Protein AF-A0A7C5TLM8-F1 (afdb_monomer_lite)

Radius of gyration: 30.06 Å; chains: 1; bounding box: 92×40×90 Å

Secondary structure (DSSP, 8-state):
----------HHHHHHHHHHHHHHHHHHHHHHHHHHHHHHHHHHTT-S-HHHHHHHHHHHHHHHHHHHHHHHHHHHHHHHHHHHHHHHHHHHHHHHHSS------BTTTTB--HHHHHHHHHHHHHHHHHHHHHHHHHHHHHHHHHSS-HHHHHHHHHHHHHHHTT-TT-HHHHHHHHHHHHHHHHHHHHHHHHHHHHHHHHHHHHHHHHHHHHHHHHHHHTTSS-HHHHHHHHHHHHHHHHHHHHHHHHHHHHHHHHHHHHHHHHHHTT--

Foldseek 3Di:
DDPPPDDPPDLLVVLVVLLVVLLVLLVQLVVLVVVLVVLVVCVVVVVDDPVRSVVVNVVSLVVNLVSVVVNLVSLVVLVVSLVVLVVLLVVLVVVLVVDDDDDDDDPVVNDDDPVVVVVVVVNVVSVVVNVSSVVSNVSSVCCSLPSDDLVSLLVSLVSNLVVCVVPPPPPVVLVSSVVSLVSSVVSLVVVLVVLVVVLVVLVVVLVVLVVVLVVLVVCVVVPVDDPVRSVVVNVVSVVVSVVSVVVSVVSVVVNVVSVVSSVVSQVSSPHD

Sequence (272 aa):
MSSTYSNPVDPIEKGKELLTRFSGICENIKAVVLRLKKLDELSSRREVSKSVFQSLRGEYMSQLLKTVEEYFEVRFKLEDIKINILTELERIRLEIESMPEIKSYDYTSGRYPPEAIQMQSKIRSLKQKQDELNDILLKINQSLSEDLDVDTKIFIVSCYIEANIENKDNVKNKDFIKHFLSSITENWFSQKDELLREMSELEREASELEDRLKELWVRFMVGEYDHNYYMKQRMDVERKLMEIQGRMNQLKTRIEETDIKIIELSNVIGGW

pLDDT: mean 86.72, std 13.65, range [31.83, 97.88]

Structure (mmCIF, N/CA/C/O backbone):
data_AF-A0A7C5TLM8-F1
#
_entry.id   AF-A0A7C5TLM8-F1
#
loop_
_atom_site.group_PDB
_atom_site.id
_atom_site.type_symbol
_atom_site.label_atom_id
_atom_site.label_alt_id
_atom_site.label_comp_id
_atom_site.label_asym_id
_atom_site.label_entity_id
_atom_site.label_seq_id
_atom_site.pdbx_PDB_ins_code
_atom_site.Cartn_x
_atom_site.Cartn_y
_atom_site.Cartn_z
_atom_site.occupancy
_atom_site.B_iso_or_equiv
_atom_site.auth_seq_id
_atom_site.auth_comp_id
_atom_site.auth_asym_id
_atom_site.auth_atom_id
_atom_site.pdbx_PDB_model_num
ATOM 1 N N . MET A 1 1 ? 45.374 -14.755 -23.001 1.00 36.28 1 MET A N 1
ATOM 2 C CA . MET A 1 1 ? 44.564 -13.797 -22.221 1.00 36.28 1 MET A CA 1
ATOM 3 C C . MET A 1 1 ? 43.350 -13.450 -23.058 1.00 36.28 1 MET A C 1
ATOM 5 O O . MET A 1 1 ? 43.427 -12.582 -23.915 1.00 36.28 1 MET A O 1
ATOM 9 N N . SER A 1 2 ? 42.284 -14.229 -22.902 1.00 31.83 2 SER A N 1
ATOM 10 C CA . SER A 1 2 ? 41.042 -14.049 -23.650 1.00 31.83 2 SER A CA 1
ATOM 11 C C . SER A 1 2 ? 40.173 -13.060 -22.885 1.00 31.83 2 SER A C 1
ATOM 13 O O . SER A 1 2 ? 39.690 -13.376 -21.802 1.00 31.83 2 SER A O 1
ATOM 15 N N . SER A 1 3 ? 40.040 -11.852 -23.430 1.00 36.31 3 SER A N 1
ATOM 16 C CA . SER A 1 3 ? 39.077 -10.852 -22.978 1.00 36.31 3 SER A CA 1
ATOM 17 C C . SER A 1 3 ? 37.673 -11.392 -23.244 1.00 36.31 3 SER A C 1
ATOM 19 O O . SER A 1 3 ? 37.220 -11.427 -24.389 1.00 36.31 3 SER A O 1
ATOM 21 N N . THR A 1 4 ? 37.000 -11.875 -22.202 1.00 33.44 4 THR A N 1
ATOM 22 C CA . THR A 1 4 ? 35.560 -12.131 -22.227 1.00 33.44 4 THR A CA 1
ATOM 23 C C . THR A 1 4 ? 34.849 -10.786 -22.279 1.00 33.44 4 THR A C 1
ATOM 25 O O . THR A 1 4 ? 34.534 -10.194 -21.249 1.00 33.44 4 THR A O 1
ATOM 28 N N . TYR A 1 5 ? 34.618 -10.295 -23.496 1.00 35.41 5 TYR A N 1
ATOM 29 C CA . TYR A 1 5 ? 33.594 -9.296 -23.763 1.00 35.41 5 TYR A CA 1
ATOM 30 C C . TYR A 1 5 ? 32.253 -9.892 -23.327 1.00 35.41 5 TYR A C 1
ATOM 32 O O . TYR A 1 5 ? 31.653 -10.696 -24.036 1.00 35.41 5 TYR A O 1
ATOM 40 N N . SER A 1 6 ? 31.821 -9.547 -22.115 1.00 35.88 6 SER A N 1
ATOM 41 C CA . SER A 1 6 ? 30.440 -9.743 -21.694 1.00 35.88 6 SER A CA 1
ATOM 42 C C . SER A 1 6 ? 29.575 -8.960 -22.675 1.00 35.88 6 SER A C 1
ATOM 44 O O . SER A 1 6 ? 29.680 -7.735 -22.729 1.00 35.88 6 SER A O 1
ATOM 46 N N . ASN A 1 7 ? 28.757 -9.653 -23.470 1.00 39.34 7 ASN A N 1
ATOM 47 C CA . ASN A 1 7 ? 27.702 -9.008 -24.250 1.00 39.34 7 ASN A CA 1
ATOM 48 C C . ASN A 1 7 ? 26.931 -8.045 -23.328 1.00 39.34 7 ASN A C 1
ATOM 50 O O . ASN A 1 7 ? 26.667 -8.415 -22.176 1.00 39.34 7 ASN A O 1
ATOM 54 N N . PRO A 1 8 ? 26.580 -6.826 -23.780 1.00 51.41 8 PRO A N 1
ATOM 55 C CA . PRO A 1 8 ? 25.659 -5.988 -23.031 1.00 51.41 8 PRO A CA 1
ATOM 56 C C . PRO A 1 8 ? 24.347 -6.765 -22.918 1.00 51.41 8 PRO A C 1
ATOM 58 O O . PRO A 1 8 ? 23.687 -7.022 -23.922 1.00 51.41 8 PRO A O 1
ATOM 61 N N . VAL A 1 9 ? 24.040 -7.230 -21.706 1.00 63.94 9 VAL A N 1
ATOM 62 C CA . VAL A 1 9 ? 22.814 -7.977 -21.417 1.00 63.94 9 VAL A CA 1
ATOM 63 C C . VAL A 1 9 ? 21.637 -7.098 -21.826 1.00 63.94 9 VAL A C 1
ATOM 65 O O . VAL A 1 9 ? 21.576 -5.938 -21.413 1.00 63.94 9 VAL A O 1
ATOM 68 N N . ASP A 1 10 ? 20.739 -7.639 -22.648 1.00 83.88 10 ASP A N 1
ATOM 69 C CA . ASP A 1 10 ? 19.558 -6.923 -23.117 1.00 83.88 10 ASP A CA 1
ATOM 70 C C . ASP A 1 10 ? 18.748 -6.427 -21.901 1.00 83.88 10 ASP A C 1
ATOM 72 O O . ASP A 1 10 ? 18.363 -7.247 -21.053 1.00 83.88 10 ASP A O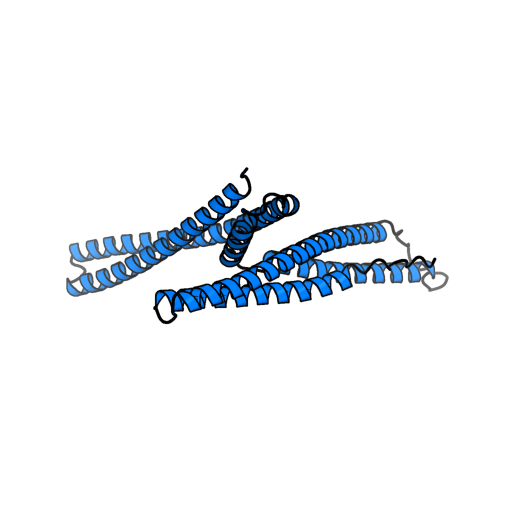 1
ATOM 76 N N . PRO A 1 11 ? 18.501 -5.106 -21.758 1.00 84.88 11 PRO A N 1
ATOM 77 C CA . PRO A 1 11 ? 17.709 -4.567 -20.653 1.00 84.88 11 PRO A CA 1
ATOM 78 C C . PRO A 1 11 ? 16.324 -5.220 -20.549 1.00 84.88 11 PRO A C 1
ATOM 80 O O . PRO A 1 11 ? 15.775 -5.298 -19.449 1.00 84.88 11 PRO A O 1
ATOM 83 N N . ILE A 1 12 ? 15.789 -5.734 -21.662 1.00 87.94 12 ILE A N 1
ATOM 84 C CA . ILE A 1 12 ? 14.516 -6.455 -21.719 1.00 87.94 12 ILE A CA 1
ATOM 85 C C . ILE A 1 12 ? 14.609 -7.786 -20.955 1.00 87.94 12 ILE A C 1
ATOM 87 O O . ILE A 1 12 ? 13.824 -8.038 -20.038 1.00 87.94 12 ILE A O 1
ATOM 91 N N . GLU A 1 13 ? 15.570 -8.645 -21.297 1.00 90.31 13 GLU A N 1
ATOM 92 C CA . GLU A 1 13 ? 15.731 -9.956 -20.650 1.00 90.31 13 GLU A CA 1
ATOM 93 C C . GLU A 1 13 ? 16.061 -9.809 -19.166 1.00 90.31 13 GLU A C 1
ATOM 95 O O . GLU A 1 13 ? 15.420 -10.431 -18.313 1.00 90.31 13 GLU A O 1
ATOM 100 N N . LYS A 1 14 ? 16.990 -8.902 -18.849 1.00 91.19 14 LYS A N 1
ATOM 101 C CA . LYS A 1 14 ? 17.378 -8.617 -17.467 1.00 91.19 14 LYS A CA 1
ATOM 102 C C . LYS A 1 14 ? 16.206 -8.065 -16.650 1.00 91.19 14 LYS A C 1
ATOM 104 O O . LYS A 1 14 ? 16.040 -8.431 -15.488 1.00 91.19 14 LYS A O 1
ATOM 109 N N . GLY A 1 15 ? 15.373 -7.212 -17.252 1.00 91.00 15 GLY A N 1
ATOM 110 C CA . GLY A 1 15 ? 14.161 -6.689 -16.623 1.00 91.00 15 GLY A CA 1
ATOM 111 C C . GLY A 1 15 ? 13.172 -7.799 -16.265 1.00 91.00 15 GLY A C 1
ATOM 112 O O . GLY A 1 15 ? 12.699 -7.852 -15.132 1.00 91.00 15 GLY A O 1
ATOM 113 N N . LYS A 1 16 ? 12.910 -8.734 -17.189 1.00 92.69 16 LYS A N 1
ATOM 114 C CA . LYS A 1 16 ? 12.006 -9.879 -16.953 1.00 92.69 16 LYS A CA 1
ATOM 115 C C . LYS A 1 16 ? 12.505 -10.809 -15.843 1.00 92.69 16 LYS A C 1
ATOM 117 O O . LYS A 1 16 ? 11.711 -11.244 -15.004 1.00 92.69 16 LYS A O 1
ATOM 122 N N . GLU A 1 17 ? 13.805 -11.101 -15.825 1.00 94.75 17 GLU A N 1
ATOM 123 C CA . GLU A 1 17 ? 14.423 -11.931 -14.785 1.00 94.75 17 GLU A CA 1
ATOM 124 C C . GLU A 1 17 ? 14.261 -11.287 -13.401 1.00 94.75 17 GLU A C 1
ATOM 126 O O . GLU A 1 17 ? 13.758 -11.921 -12.468 1.00 94.75 17 GLU A O 1
ATOM 131 N N . LEU A 1 18 ? 14.620 -10.004 -13.279 1.00 94.56 18 LEU A N 1
ATOM 132 C CA . LEU A 1 18 ? 14.509 -9.285 -12.013 1.00 94.56 18 LEU A CA 1
ATOM 133 C C . LEU A 1 18 ? 13.062 -9.136 -11.553 1.00 94.56 18 LEU A C 1
ATOM 135 O O . LEU A 1 18 ? 12.814 -9.295 -10.365 1.00 94.56 18 LEU A O 1
ATOM 139 N N . LEU A 1 19 ? 12.109 -8.891 -12.456 1.00 94.44 19 LEU A N 1
ATOM 140 C CA . LEU A 1 19 ? 10.682 -8.823 -12.121 1.00 94.44 19 LEU A CA 1
ATOM 141 C C . LEU A 1 19 ? 10.172 -10.130 -11.506 1.00 94.44 19 LEU A C 1
ATOM 143 O O . LEU A 1 19 ? 9.481 -10.114 -10.488 1.00 94.44 19 LEU A O 1
ATOM 147 N N . THR A 1 20 ? 10.554 -11.266 -12.094 1.00 94.69 20 THR A N 1
ATOM 148 C CA . THR A 1 20 ? 10.159 -12.592 -11.598 1.00 94.69 20 THR A CA 1
ATOM 149 C C . THR A 1 20 ? 10.741 -12.841 -10.209 1.00 94.69 20 THR A C 1
ATOM 151 O O . THR A 1 20 ? 10.030 -13.241 -9.286 1.00 94.69 20 THR A O 1
ATOM 154 N N . ARG A 1 21 ? 12.035 -12.545 -10.036 1.00 95.50 21 ARG A N 1
ATOM 155 C CA . ARG A 1 21 ? 12.710 -12.662 -8.740 1.00 95.50 21 ARG A CA 1
ATOM 156 C C . ARG A 1 21 ? 12.087 -11.735 -7.696 1.00 95.50 21 ARG A C 1
ATOM 158 O O . ARG A 1 21 ? 11.839 -12.160 -6.573 1.00 95.50 21 ARG A O 1
ATOM 165 N N . PHE A 1 22 ? 11.803 -10.494 -8.074 1.00 95.31 22 PHE A N 1
ATOM 166 C CA . PHE A 1 22 ? 11.220 -9.480 -7.205 1.00 95.31 22 PHE A CA 1
ATOM 167 C C . PHE A 1 22 ? 9.837 -9.883 -6.695 1.00 95.31 22 PHE A C 1
ATOM 169 O O . PHE A 1 22 ? 9.580 -9.801 -5.495 1.00 95.31 22 PHE A O 1
ATOM 176 N N . SER A 1 23 ? 8.977 -10.394 -7.580 1.00 93.81 23 SER A N 1
ATOM 177 C CA . SER A 1 23 ? 7.659 -10.913 -7.208 1.00 93.81 23 SER A CA 1
ATOM 178 C C . SER A 1 23 ? 7.766 -12.046 -6.180 1.00 93.81 23 SER A C 1
ATOM 180 O O . SER A 1 23 ? 7.138 -11.963 -5.123 1.00 93.81 23 SER A O 1
ATOM 182 N N . GLY A 1 24 ? 8.637 -13.035 -6.413 1.00 94.69 24 GLY A N 1
ATOM 183 C CA . GLY A 1 24 ? 8.847 -14.136 -5.466 1.00 94.69 24 GLY A CA 1
ATOM 184 C C . GLY A 1 24 ? 9.393 -13.677 -4.108 1.00 94.69 24 GLY A C 1
ATOM 185 O O . GLY A 1 24 ? 8.990 -14.188 -3.063 1.00 94.69 24 GLY A O 1
ATOM 186 N N . ILE A 1 25 ? 10.267 -12.667 -4.091 1.00 95.31 25 ILE A N 1
ATOM 187 C CA . ILE A 1 25 ? 10.750 -12.059 -2.843 1.00 95.31 25 ILE A CA 1
ATOM 188 C C . ILE A 1 25 ? 9.600 -11.382 -2.085 1.00 95.31 25 ILE A C 1
ATOM 190 O O . ILE A 1 25 ? 9.465 -11.583 -0.877 1.00 95.31 25 ILE A O 1
ATOM 194 N N . CYS A 1 26 ? 8.745 -10.622 -2.774 1.00 94.31 26 CYS A N 1
ATOM 195 C CA . CYS A 1 26 ? 7.595 -9.963 -2.151 1.00 94.31 26 CYS A CA 1
ATOM 196 C C . CYS A 1 26 ? 6.623 -10.980 -1.536 1.00 94.31 26 CYS A C 1
ATOM 198 O O . CYS A 1 26 ? 6.149 -10.781 -0.417 1.00 94.31 26 CYS A O 1
ATOM 200 N N . GLU A 1 27 ? 6.355 -12.092 -2.224 1.00 94.56 27 GLU A N 1
ATOM 201 C CA . GLU A 1 27 ? 5.535 -13.187 -1.691 1.00 94.56 27 GLU A CA 1
ATOM 202 C C . GLU A 1 27 ? 6.161 -13.825 -0.447 1.00 94.56 27 GLU A C 1
ATOM 204 O O . GLU A 1 27 ? 5.469 -14.057 0.549 1.00 94.56 27 GLU A O 1
ATOM 209 N N . ASN A 1 28 ? 7.478 -14.043 -0.458 1.00 95.19 28 ASN A N 1
ATOM 210 C CA . ASN A 1 28 ? 8.203 -14.568 0.696 1.00 95.19 28 ASN A CA 1
ATOM 211 C C . ASN A 1 28 ? 8.133 -13.619 1.898 1.00 95.19 28 ASN A C 1
ATOM 213 O O . ASN A 1 28 ? 7.861 -14.075 3.011 1.00 95.19 28 ASN A O 1
ATOM 217 N N . ILE A 1 29 ? 8.310 -12.309 1.689 1.00 95.31 29 ILE A N 1
ATOM 218 C CA . ILE A 1 29 ? 8.150 -11.302 2.749 1.00 95.31 29 ILE A CA 1
ATOM 219 C C . ILE A 1 29 ? 6.739 -11.381 3.332 1.00 95.31 29 ILE A C 1
ATOM 221 O O . ILE A 1 29 ? 6.593 -11.541 4.545 1.00 95.31 29 ILE A O 1
ATOM 225 N N . LYS A 1 30 ? 5.700 -11.353 2.486 1.00 94.75 30 LYS A N 1
ATOM 226 C CA . LYS A 1 30 ? 4.296 -11.456 2.924 1.00 94.75 30 LYS A CA 1
ATOM 227 C C . LYS A 1 30 ? 4.062 -12.722 3.755 1.00 94.75 30 LYS A C 1
ATOM 229 O O . LYS A 1 30 ? 3.450 -12.658 4.822 1.00 94.75 30 LYS A O 1
ATOM 234 N N . ALA A 1 31 ? 4.590 -13.863 3.312 1.00 95.00 31 ALA A N 1
ATOM 235 C CA . ALA A 1 31 ? 4.450 -15.135 4.013 1.00 95.00 31 ALA A CA 1
ATOM 236 C C . ALA A 1 31 ? 5.142 -15.140 5.386 1.00 95.00 31 ALA A C 1
ATOM 238 O O . ALA A 1 31 ? 4.560 -15.615 6.364 1.00 95.00 31 ALA A O 1
ATOM 239 N N . VAL A 1 32 ? 6.366 -14.611 5.486 1.00 94.75 32 VAL A N 1
ATOM 240 C CA . VAL A 1 32 ? 7.109 -14.556 6.756 1.00 94.75 32 VAL A CA 1
ATOM 241 C C . VAL A 1 32 ? 6.456 -13.577 7.732 1.00 94.75 32 VAL A C 1
ATOM 243 O O . VAL A 1 32 ? 6.254 -13.924 8.896 1.00 94.75 32 VAL A O 1
ATOM 246 N N . VAL A 1 33 ? 6.035 -12.400 7.262 1.00 94.06 33 VAL A N 1
ATOM 247 C CA . VAL A 1 33 ? 5.308 -11.414 8.079 1.00 94.06 33 VAL A CA 1
ATOM 248 C C . VAL A 1 33 ? 4.001 -12.002 8.616 1.00 94.06 33 VAL A C 1
ATOM 250 O O . VAL A 1 33 ? 3.689 -11.839 9.795 1.00 94.06 33 VAL A O 1
ATOM 253 N N . LEU A 1 34 ? 3.260 -12.754 7.798 1.00 94.19 34 LEU A N 1
ATOM 254 C CA . LEU A 1 34 ? 2.043 -13.435 8.243 1.00 94.19 34 LEU A CA 1
ATOM 255 C C . LEU A 1 34 ? 2.327 -14.487 9.328 1.00 94.19 34 LEU A C 1
ATOM 257 O O . LEU A 1 34 ? 1.581 -14.586 10.303 1.00 94.19 34 LEU A O 1
ATOM 261 N N . ARG A 1 35 ? 3.414 -15.260 9.191 1.00 94.69 35 ARG A N 1
ATOM 262 C CA . ARG A 1 35 ? 3.837 -16.232 10.215 1.00 94.69 35 ARG A CA 1
ATOM 263 C C . ARG A 1 35 ? 4.204 -15.545 11.528 1.00 94.69 35 ARG A C 1
ATOM 265 O O . ARG A 1 35 ? 3.815 -16.045 12.579 1.00 94.69 35 ARG A O 1
ATOM 272 N N . LEU A 1 36 ? 4.895 -14.405 11.468 1.00 93.62 36 LEU A N 1
ATOM 273 C CA . LEU A 1 36 ? 5.229 -13.595 12.642 1.00 93.62 36 LEU A CA 1
ATOM 274 C C . LEU A 1 36 ? 3.971 -13.067 13.341 1.00 93.62 36 LEU A C 1
ATOM 276 O O . LEU A 1 36 ? 3.826 -13.268 14.543 1.00 93.62 36 LEU A O 1
ATOM 280 N N . LYS A 1 37 ? 3.016 -12.497 12.593 1.00 92.69 37 LYS A N 1
ATOM 281 C CA . LYS A 1 37 ? 1.728 -12.037 13.148 1.00 92.69 37 LYS A CA 1
ATOM 282 C C . LYS A 1 37 ? 0.972 -13.173 13.845 1.00 92.69 37 LYS A C 1
ATOM 284 O O . LYS A 1 37 ? 0.536 -13.025 14.983 1.00 92.69 37 LYS A O 1
ATOM 289 N N . LYS A 1 38 ? 0.890 -14.344 13.207 1.00 93.75 38 LYS A N 1
ATOM 290 C CA . LYS A 1 38 ? 0.241 -15.526 13.794 1.00 93.75 38 LYS A CA 1
ATOM 291 C C . LYS A 1 38 ? 0.963 -16.027 15.049 1.00 93.75 38 LYS A C 1
ATOM 293 O O . LYS A 1 38 ? 0.318 -16.459 16.000 1.00 93.75 38 LYS A O 1
ATOM 298 N N . LEU A 1 39 ? 2.294 -15.988 15.060 1.00 93.50 39 LEU A N 1
ATOM 299 C CA . LEU A 1 39 ? 3.087 -16.361 16.229 1.00 93.50 39 LEU A CA 1
ATOM 300 C C . LEU A 1 39 ? 2.827 -15.408 17.408 1.00 93.50 39 LEU A C 1
ATOM 302 O O . LEU A 1 39 ? 2.701 -15.868 18.544 1.00 93.50 39 LEU A O 1
ATOM 306 N N . ASP A 1 40 ? 2.690 -14.110 17.134 1.00 91.25 40 ASP A N 1
ATOM 307 C CA . ASP A 1 40 ? 2.343 -13.101 18.137 1.00 91.25 40 ASP A CA 1
ATOM 308 C C . ASP A 1 40 ? 0.941 -13.342 18.716 1.00 91.25 40 ASP A C 1
ATOM 310 O O . ASP A 1 40 ? 0.785 -13.358 19.937 1.00 91.25 40 ASP A O 1
ATOM 314 N N . GLU A 1 41 ? -0.053 -13.666 17.883 1.00 93.88 41 GLU A N 1
ATOM 315 C CA . GLU A 1 41 ? -1.403 -14.030 18.344 1.00 93.88 41 GLU A CA 1
ATOM 316 C C . GLU A 1 41 ? -1.408 -15.252 19.278 1.00 93.88 41 GLU A C 1
ATOM 318 O O . GLU A 1 41 ? -2.041 -15.230 20.338 1.00 93.88 41 GLU A O 1
ATOM 323 N N . LEU A 1 42 ? -0.684 -16.316 18.915 1.00 92.94 42 LEU A N 1
ATOM 324 C CA . LEU A 1 42 ? -0.571 -17.528 19.736 1.00 92.94 42 LEU A CA 1
ATOM 325 C C . LEU A 1 42 ? 0.110 -17.244 21.083 1.00 92.94 42 LEU A C 1
ATOM 327 O O . LEU A 1 42 ? -0.274 -17.798 22.117 1.00 92.94 42 LEU A O 1
ATOM 331 N N . SER A 1 43 ? 1.098 -16.349 21.081 1.00 91.69 43 SER A N 1
ATOM 332 C CA . SER A 1 43 ? 1.771 -15.879 22.293 1.00 91.69 43 SER A CA 1
ATOM 333 C C . SER A 1 43 ? 0.821 -15.085 23.193 1.00 91.69 43 SER A C 1
ATOM 335 O O . SER A 1 43 ? 0.729 -15.363 24.392 1.00 91.69 43 SER A O 1
ATOM 337 N N . SER A 1 44 ? 0.033 -14.165 22.624 1.00 91.56 44 SER A N 1
ATOM 338 C CA . SER A 1 44 ? -0.977 -13.388 23.358 1.00 91.56 44 SER A CA 1
ATOM 339 C C . SER A 1 44 ? -2.050 -14.274 23.995 1.00 91.56 44 SER A C 1
ATOM 341 O O . SER A 1 44 ? -2.481 -14.009 25.118 1.00 91.56 44 SER A O 1
ATOM 343 N N . ARG A 1 45 ? -2.435 -15.366 23.324 1.00 94.12 45 ARG A N 1
ATOM 344 C CA . ARG A 1 45 ? -3.370 -16.376 23.851 1.00 94.12 45 ARG A CA 1
ATOM 345 C C . ARG A 1 45 ? -2.735 -17.349 24.847 1.00 94.12 45 ARG A C 1
ATOM 347 O O . ARG A 1 45 ? -3.443 -18.160 25.436 1.00 94.12 45 ARG A O 1
ATOM 354 N N . ARG A 1 46 ? -1.420 -17.247 25.078 1.00 89.31 46 ARG A N 1
ATOM 355 C CA . ARG A 1 46 ? -0.619 -18.151 25.923 1.00 89.31 46 ARG A CA 1
ATOM 356 C C . ARG A 1 46 ? -0.655 -19.612 25.457 1.00 89.31 46 ARG A C 1
ATOM 358 O O . ARG A 1 46 ? -0.442 -20.517 26.258 1.00 89.31 46 ARG A O 1
ATOM 365 N N . GLU A 1 47 ? -0.895 -19.836 24.167 1.00 92.25 47 GLU A N 1
ATOM 366 C CA . GLU A 1 47 ? -0.912 -21.170 23.550 1.00 92.25 47 GLU A CA 1
ATOM 367 C C . GLU A 1 47 ? 0.508 -21.707 23.301 1.00 92.25 47 GLU A C 1
ATOM 369 O O . GLU A 1 47 ? 0.705 -22.906 23.118 1.00 92.25 47 GLU A O 1
ATOM 374 N N . VAL A 1 48 ? 1.515 -20.828 23.325 1.00 91.19 48 VAL A N 1
ATOM 375 C CA . VAL A 1 48 ? 2.928 -21.161 23.109 1.00 91.19 48 VAL A CA 1
ATOM 376 C C . VAL A 1 48 ? 3.755 -20.695 24.306 1.00 91.19 48 VAL A C 1
ATOM 378 O O . VAL A 1 48 ? 3.521 -19.626 24.873 1.00 91.19 48 VAL A O 1
ATOM 381 N N . SER A 1 49 ? 4.741 -21.498 24.713 1.00 92.62 49 SER A N 1
ATOM 382 C CA . SER A 1 49 ? 5.653 -21.114 25.790 1.00 92.62 49 SER A CA 1
ATOM 383 C C . SER A 1 49 ? 6.561 -19.958 25.358 1.00 92.62 49 SER A C 1
ATOM 385 O O . SER A 1 49 ? 6.929 -19.831 24.189 1.00 92.62 49 SER A O 1
ATOM 387 N N . LYS A 1 50 ? 6.991 -19.126 26.316 1.00 91.19 50 LYS A N 1
ATOM 388 C CA . LYS A 1 50 ? 7.884 -17.989 26.031 1.00 91.19 50 LYS A CA 1
ATOM 389 C C . LYS A 1 50 ? 9.181 -18.410 25.329 1.00 91.19 50 LYS A C 1
ATOM 391 O O . LYS A 1 50 ? 9.638 -17.693 24.447 1.00 91.19 50 LYS A O 1
ATOM 396 N N . SER A 1 51 ? 9.750 -19.564 25.688 1.00 92.25 51 SER A N 1
ATOM 397 C CA . SER A 1 51 ? 10.984 -20.070 25.074 1.00 92.25 51 SER A CA 1
ATOM 398 C C . SER A 1 51 ? 10.781 -20.491 23.618 1.00 92.25 51 SER A C 1
ATOM 400 O O . SER A 1 51 ? 11.584 -20.128 22.762 1.00 92.25 51 SER A O 1
ATOM 402 N N . VAL A 1 52 ? 9.688 -21.201 23.315 1.00 92.12 52 VAL A N 1
ATOM 403 C CA . VAL A 1 52 ? 9.350 -21.611 21.942 1.00 92.12 52 VAL A CA 1
ATOM 404 C C . VAL A 1 52 ? 9.032 -20.388 21.085 1.00 92.12 52 VAL A C 1
ATOM 406 O O . VAL A 1 52 ? 9.517 -20.286 19.961 1.00 92.12 52 VAL A O 1
ATOM 409 N N . PHE A 1 53 ? 8.287 -19.427 21.636 1.00 93.62 53 PHE A N 1
ATOM 410 C CA . PHE A 1 53 ? 8.003 -18.157 20.976 1.00 93.62 53 PHE A CA 1
ATOM 411 C C . PHE A 1 53 ? 9.286 -17.406 20.606 1.00 93.62 53 PHE A C 1
ATOM 413 O O . PHE A 1 53 ? 9.459 -17.032 19.452 1.00 93.62 53 PHE A O 1
ATOM 420 N N . GLN A 1 54 ? 10.202 -17.218 21.560 1.00 92.88 54 GLN A N 1
ATOM 421 C CA . GLN A 1 54 ? 11.464 -16.513 21.319 1.00 92.88 54 GLN A CA 1
ATOM 422 C C . GLN A 1 54 ? 12.329 -17.218 20.270 1.00 92.88 54 GLN A C 1
ATOM 424 O O . GLN A 1 54 ? 12.867 -16.553 19.388 1.00 92.88 54 GLN A O 1
ATOM 429 N N . SER A 1 55 ? 12.418 -18.551 20.329 1.00 95.06 55 SER A N 1
ATOM 430 C CA . SER A 1 55 ? 13.178 -19.338 19.354 1.00 95.06 55 SER A CA 1
ATOM 431 C C . SER A 1 55 ? 12.621 -19.184 17.936 1.00 95.06 55 SER A C 1
ATOM 433 O O . SER A 1 55 ? 13.367 -18.838 17.022 1.00 95.06 55 SER A O 1
ATOM 435 N N . LEU A 1 56 ? 11.312 -19.395 17.749 1.00 94.38 56 LEU A N 1
ATOM 436 C CA . LEU A 1 56 ? 10.668 -19.297 16.432 1.00 94.38 56 LEU A CA 1
ATOM 437 C C . LEU A 1 56 ? 10.662 -17.863 15.900 1.00 94.38 56 LEU A C 1
ATOM 439 O O . LEU A 1 56 ? 10.879 -17.641 14.711 1.00 94.38 56 LEU A O 1
ATOM 443 N N . ARG A 1 57 ? 10.442 -16.875 16.775 1.00 93.50 57 ARG A N 1
ATOM 444 C CA . ARG A 1 57 ? 10.497 -15.460 16.397 1.00 93.50 57 ARG A CA 1
ATOM 445 C C . ARG A 1 57 ? 11.895 -15.089 15.916 1.00 93.50 57 ARG A C 1
ATOM 447 O O . ARG A 1 57 ? 12.001 -14.404 14.908 1.00 93.50 57 ARG A O 1
ATOM 454 N N . GLY A 1 58 ? 12.945 -15.564 16.589 1.00 91.81 58 GLY A N 1
ATOM 455 C CA . GLY A 1 58 ? 14.328 -15.372 16.150 1.00 91.81 58 GLY A CA 1
ATOM 456 C C . GLY A 1 58 ? 14.575 -15.940 14.751 1.00 91.81 58 GLY A C 1
ATOM 457 O O . GLY A 1 58 ? 15.051 -15.218 13.881 1.00 91.81 58 GLY A O 1
ATOM 458 N N . GLU A 1 59 ? 14.174 -17.190 14.506 1.00 93.50 59 GLU A N 1
ATOM 459 C CA . GLU A 1 59 ? 14.323 -17.848 13.200 1.00 93.50 59 GLU A CA 1
ATOM 460 C C . GLU A 1 59 ? 13.586 -17.096 12.080 1.00 93.50 59 GLU A C 1
ATOM 462 O O . GLU A 1 59 ? 14.178 -16.772 11.047 1.00 93.50 59 GLU A O 1
ATOM 467 N N . TYR A 1 60 ? 12.313 -16.756 12.300 1.00 94.12 60 TYR A N 1
ATOM 468 C CA . TYR A 1 60 ? 11.518 -16.014 11.322 1.00 94.12 60 TYR A CA 1
ATOM 469 C C . TYR A 1 60 ? 12.049 -14.601 11.088 1.00 94.12 60 TYR A C 1
ATOM 471 O O . TYR A 1 60 ? 12.048 -14.146 9.947 1.00 94.12 60 TYR A O 1
ATOM 479 N N . MET A 1 61 ? 12.545 -13.916 12.122 1.00 90.88 61 MET A N 1
ATOM 480 C CA . MET A 1 61 ? 13.174 -12.604 11.961 1.00 90.88 61 MET A CA 1
ATOM 481 C C . MET A 1 61 ? 14.483 -12.695 11.175 1.00 90.88 61 MET A C 1
ATOM 483 O O . MET A 1 61 ? 14.697 -11.894 10.271 1.00 90.88 61 MET A O 1
ATOM 487 N N . SER A 1 62 ? 15.336 -13.689 11.438 1.00 90.88 62 SER A N 1
ATOM 488 C CA . SER A 1 62 ? 16.552 -13.899 10.643 1.00 90.88 62 SER A CA 1
ATOM 489 C C . SER A 1 62 ? 16.231 -14.201 9.177 1.00 90.88 62 SER A C 1
ATOM 491 O O . SER A 1 62 ? 16.876 -13.658 8.278 1.00 90.88 62 SER A O 1
ATOM 493 N N . GLN A 1 63 ? 15.205 -15.020 8.919 1.00 93.25 63 GLN A N 1
ATOM 494 C CA . GLN A 1 63 ? 14.721 -15.273 7.562 1.00 93.25 63 GLN A CA 1
ATOM 495 C C . GLN A 1 63 ? 14.194 -13.989 6.903 1.00 93.25 63 GLN A C 1
ATOM 497 O O . GLN A 1 63 ? 14.507 -13.724 5.738 1.00 93.25 63 GLN A O 1
ATOM 502 N N . LEU A 1 64 ? 13.407 -13.196 7.635 1.00 92.12 64 LEU A N 1
ATOM 503 C CA . LEU A 1 64 ? 12.847 -11.942 7.144 1.00 92.12 64 LEU A CA 1
ATOM 504 C C . LEU A 1 64 ? 13.954 -10.969 6.754 1.00 92.12 64 LEU A C 1
ATOM 506 O O . LEU A 1 64 ? 13.951 -10.494 5.627 1.00 92.12 64 LEU A O 1
ATOM 510 N N . LEU A 1 65 ? 14.917 -10.719 7.643 1.00 89.12 65 LEU A N 1
ATOM 511 C CA . LEU A 1 65 ? 16.004 -9.767 7.407 1.00 89.12 65 LEU A CA 1
ATOM 512 C C . LEU A 1 65 ? 16.804 -10.117 6.152 1.00 89.12 65 LEU A C 1
ATOM 514 O O . LEU A 1 65 ? 17.001 -9.257 5.299 1.00 89.12 65 LEU A O 1
ATOM 518 N N . LYS A 1 66 ? 17.159 -11.395 5.974 1.00 90.50 66 LYS A N 1
ATOM 519 C CA . LYS A 1 66 ? 17.834 -11.862 4.755 1.00 90.50 66 LYS A CA 1
ATOM 520 C C . LYS A 1 66 ? 16.998 -11.606 3.495 1.00 90.50 66 LYS A C 1
ATOM 522 O O . LYS A 1 66 ? 17.523 -11.197 2.465 1.00 90.50 66 LYS A O 1
ATOM 527 N N . THR A 1 67 ? 15.693 -11.854 3.575 1.00 92.31 67 THR A N 1
ATOM 528 C CA . THR A 1 67 ? 14.773 -11.645 2.448 1.00 92.31 67 THR A CA 1
ATOM 529 C C . THR A 1 67 ? 14.589 -10.152 2.147 1.00 92.31 67 THR A C 1
ATOM 531 O O . THR A 1 67 ? 14.474 -9.766 0.989 1.00 92.31 67 THR A O 1
ATOM 534 N N . VAL A 1 68 ? 14.599 -9.301 3.176 1.00 89.69 68 VAL A N 1
ATOM 535 C CA . VAL A 1 68 ? 14.501 -7.838 3.061 1.00 89.69 68 VAL A CA 1
ATOM 536 C C . VAL A 1 68 ? 15.758 -7.240 2.423 1.00 89.69 68 VAL A C 1
ATOM 538 O O . VAL A 1 68 ? 15.645 -6.354 1.580 1.00 89.69 68 VAL A O 1
ATOM 541 N N . GLU A 1 69 ? 16.947 -7.748 2.749 1.00 87.62 69 GLU A N 1
ATOM 542 C CA . GLU A 1 69 ? 18.188 -7.351 2.067 1.00 87.62 69 GLU A CA 1
ATOM 543 C C . GLU A 1 69 ? 18.138 -7.673 0.573 1.00 87.62 69 GLU A C 1
ATOM 545 O O . GLU A 1 69 ? 18.437 -6.820 -0.264 1.00 87.62 69 GLU A O 1
ATOM 550 N N . GLU A 1 70 ? 17.696 -8.886 0.232 1.00 90.81 70 GLU A N 1
ATOM 551 C CA . GLU A 1 70 ? 17.536 -9.301 -1.160 1.00 90.81 70 GLU A CA 1
ATOM 552 C C . GLU A 1 70 ? 16.478 -8.457 -1.885 1.00 90.81 70 GLU A C 1
ATOM 554 O O . GLU A 1 70 ? 16.671 -8.058 -3.035 1.00 90.81 70 GLU A O 1
ATOM 559 N N . TYR A 1 71 ? 15.377 -8.141 -1.203 1.00 91.56 71 TYR A N 1
ATOM 560 C CA . TYR A 1 71 ? 14.338 -7.248 -1.705 1.00 91.56 71 TYR A CA 1
ATOM 561 C C . TYR A 1 71 ? 14.902 -5.872 -2.058 1.00 91.56 71 TYR A C 1
ATOM 563 O O . TYR A 1 71 ? 14.675 -5.395 -3.170 1.00 91.56 71 TYR A O 1
ATOM 571 N N . PHE A 1 72 ? 15.676 -5.257 -1.161 1.00 86.38 72 PHE A N 1
ATOM 572 C CA . PHE A 1 72 ? 16.302 -3.962 -1.419 1.00 86.38 72 PHE A CA 1
ATOM 573 C C . PHE A 1 72 ? 17.289 -4.024 -2.587 1.00 86.38 72 PHE A C 1
ATOM 575 O O . PHE A 1 72 ? 17.252 -3.162 -3.465 1.00 86.38 72 PHE A O 1
ATOM 582 N N . GLU A 1 73 ? 18.116 -5.068 -2.657 1.00 88.44 73 GLU A N 1
ATOM 583 C CA . GLU A 1 73 ? 19.073 -5.245 -3.750 1.00 88.44 73 GLU A CA 1
ATOM 584 C C . GLU A 1 73 ? 18.375 -5.384 -5.114 1.00 88.44 73 GLU A C 1
ATOM 586 O O . GLU A 1 73 ? 18.772 -4.752 -6.097 1.00 88.44 73 GLU A O 1
ATOM 591 N N . VAL A 1 74 ? 17.332 -6.214 -5.200 1.00 91.94 74 VAL A N 1
ATOM 592 C CA . VAL A 1 74 ? 16.593 -6.428 -6.452 1.00 91.94 74 VAL A CA 1
ATOM 593 C C . VAL A 1 74 ? 15.789 -5.187 -6.830 1.00 91.94 74 VAL A C 1
ATOM 595 O O . VAL A 1 74 ? 15.772 -4.824 -8.007 1.00 91.94 74 VAL A O 1
ATOM 598 N N . ARG A 1 75 ? 15.188 -4.499 -5.852 1.00 90.06 75 ARG A N 1
ATOM 599 C CA . ARG A 1 75 ? 14.482 -3.231 -6.072 1.00 90.06 75 ARG A CA 1
ATOM 600 C C . ARG A 1 75 ? 15.406 -2.182 -6.688 1.00 90.06 75 ARG A C 1
ATOM 602 O O . ARG A 1 75 ? 15.056 -1.596 -7.708 1.00 90.06 75 ARG A O 1
ATOM 609 N N . PHE A 1 76 ? 16.604 -2.013 -6.131 1.00 86.62 76 PHE A N 1
ATOM 610 C CA . PHE A 1 76 ? 17.607 -1.087 -6.658 1.00 86.62 76 PHE A CA 1
ATOM 611 C C . PHE A 1 76 ? 17.974 -1.413 -8.112 1.00 86.62 76 PHE A C 1
ATOM 613 O O . PHE A 1 76 ? 17.953 -0.551 -8.986 1.00 86.62 76 PHE A O 1
ATOM 620 N N . LYS A 1 77 ? 18.217 -2.693 -8.415 1.00 91.00 77 LYS A N 1
ATOM 621 C CA . LYS A 1 77 ? 18.523 -3.119 -9.788 1.00 91.00 77 LYS A CA 1
ATOM 622 C C . LYS A 1 77 ? 17.357 -2.896 -10.758 1.00 91.00 77 LYS A C 1
ATOM 624 O O . LYS A 1 77 ? 17.601 -2.657 -11.939 1.00 91.00 77 LYS A O 1
ATOM 629 N N . LEU A 1 78 ? 16.107 -2.989 -10.300 1.00 92.50 78 LEU A N 1
ATOM 630 C CA . LEU A 1 78 ? 14.932 -2.665 -11.116 1.00 92.50 78 LEU A CA 1
ATOM 631 C C . LEU A 1 78 ? 14.844 -1.164 -11.417 1.00 92.50 78 LEU A C 1
ATOM 633 O O . LEU A 1 78 ? 14.526 -0.800 -12.550 1.00 92.50 78 LEU A O 1
ATOM 637 N N . GLU A 1 79 ? 15.168 -0.303 -10.450 1.00 89.69 79 GLU A N 1
ATOM 638 C CA . GLU A 1 79 ? 15.263 1.148 -10.658 1.00 89.69 79 GLU A CA 1
ATOM 639 C C . GLU A 1 79 ? 16.380 1.503 -11.656 1.00 89.69 79 GLU A C 1
ATOM 641 O O . GLU A 1 79 ? 16.147 2.275 -12.590 1.00 89.69 79 GLU A O 1
ATOM 646 N N . ASP A 1 80 ? 17.543 0.851 -11.567 1.00 90.44 80 ASP A N 1
ATOM 647 C CA . ASP A 1 80 ? 18.623 1.002 -12.552 1.00 90.44 80 ASP A CA 1
ATOM 648 C C . ASP A 1 80 ? 18.187 0.569 -13.962 1.00 90.44 80 ASP A C 1
ATOM 650 O O . ASP A 1 80 ? 18.453 1.252 -14.955 1.00 90.44 80 ASP A O 1
ATOM 654 N N . ILE A 1 81 ? 17.500 -0.576 -14.086 1.00 92.81 81 ILE A N 1
ATOM 655 C CA . ILE A 1 81 ? 16.982 -1.038 -15.383 1.00 92.81 81 ILE A CA 1
ATOM 656 C C . ILE A 1 81 ? 15.949 -0.064 -15.934 1.00 92.81 81 ILE A C 1
ATOM 658 O O . ILE A 1 81 ? 15.985 0.225 -17.127 1.00 92.81 81 ILE A O 1
ATOM 662 N N . LYS A 1 82 ? 15.067 0.478 -15.093 1.00 93.44 82 LYS A N 1
ATOM 663 C CA . LYS A 1 82 ? 14.104 1.503 -15.501 1.00 93.44 82 LYS A CA 1
ATOM 664 C C . LYS A 1 82 ? 14.808 2.705 -16.137 1.00 93.44 82 LYS A C 1
ATOM 666 O O . LYS A 1 82 ? 14.398 3.135 -17.213 1.00 93.44 82 LYS A O 1
ATOM 671 N N . ILE A 1 83 ? 15.882 3.210 -15.529 1.00 92.44 83 ILE A N 1
ATOM 672 C CA . ILE A 1 83 ? 16.670 4.327 -16.080 1.00 92.44 83 ILE A CA 1
ATOM 673 C C . ILE A 1 83 ? 17.313 3.940 -17.422 1.00 92.44 83 ILE A C 1
ATOM 675 O O . ILE A 1 83 ? 17.258 4.710 -18.386 1.00 92.44 83 ILE A O 1
ATOM 679 N N . ASN A 1 84 ? 17.869 2.730 -17.521 1.00 92.81 84 ASN A N 1
ATOM 680 C CA . ASN A 1 84 ? 18.464 2.230 -18.764 1.00 92.81 84 ASN A CA 1
ATOM 681 C C . ASN A 1 84 ? 17.427 2.090 -19.889 1.00 92.81 84 ASN A C 1
ATOM 683 O O . ASN A 1 84 ? 17.700 2.476 -21.024 1.00 92.81 84 ASN A O 1
ATOM 687 N N . ILE A 1 85 ? 16.228 1.588 -19.577 1.00 93.12 85 ILE A N 1
ATOM 688 C CA . ILE A 1 85 ? 15.117 1.477 -20.528 1.00 93.12 85 ILE A CA 1
ATOM 689 C C . ILE A 1 85 ? 14.687 2.863 -21.012 1.00 93.12 85 ILE A C 1
ATOM 691 O O . ILE A 1 85 ? 14.549 3.058 -22.215 1.00 93.12 85 ILE A O 1
ATOM 695 N N . LEU A 1 86 ? 14.522 3.835 -20.108 1.00 93.19 86 LEU A N 1
ATOM 696 C CA . LEU A 1 86 ? 14.176 5.213 -20.479 1.00 93.19 86 LEU A CA 1
ATOM 697 C C . LEU A 1 86 ? 15.228 5.835 -21.408 1.00 93.19 86 LEU A C 1
ATOM 699 O O . LEU A 1 86 ? 14.880 6.478 -22.396 1.00 93.19 86 LEU A O 1
ATOM 703 N N . THR A 1 87 ? 16.508 5.589 -21.131 1.00 93.62 87 THR A N 1
ATOM 704 C CA . THR A 1 87 ? 17.619 6.072 -21.965 1.00 93.62 87 THR A CA 1
ATOM 705 C C . THR A 1 87 ? 17.606 5.427 -23.354 1.00 93.62 87 THR A C 1
ATOM 707 O O . THR A 1 87 ? 17.771 6.114 -24.362 1.00 93.62 87 THR A O 1
ATOM 710 N N . GLU A 1 88 ? 17.372 4.114 -23.437 1.00 92.31 88 GLU A N 1
ATOM 711 C CA . GLU A 1 88 ? 17.270 3.402 -24.717 1.00 92.31 88 GLU A CA 1
ATOM 712 C C . GLU A 1 88 ? 16.016 3.799 -25.508 1.00 92.31 88 GLU A C 1
ATOM 714 O O . GLU A 1 88 ? 16.087 3.921 -26.730 1.00 92.31 88 GLU A O 1
ATOM 719 N N . LEU A 1 89 ? 14.888 4.060 -24.841 1.00 93.25 89 LEU A N 1
ATOM 720 C CA . LEU A 1 89 ? 13.681 4.591 -25.479 1.00 93.25 89 LEU A CA 1
ATOM 721 C C . LEU A 1 89 ? 13.941 5.961 -26.114 1.00 93.25 89 LEU A C 1
ATOM 723 O O . LEU A 1 89 ? 13.565 6.173 -27.267 1.00 93.25 89 LEU A O 1
ATOM 727 N N . GLU A 1 90 ? 14.627 6.862 -25.406 1.00 92.38 90 GLU A N 1
ATOM 728 C CA . GLU A 1 90 ? 14.983 8.181 -25.941 1.00 92.38 90 GLU A CA 1
ATOM 729 C C . GLU A 1 90 ? 15.968 8.065 -27.112 1.00 92.38 90 GLU A C 1
ATOM 731 O O . GLU A 1 90 ? 15.808 8.717 -28.143 1.00 92.38 90 GLU A O 1
ATOM 736 N N . ARG A 1 91 ? 16.942 7.153 -27.020 1.00 93.62 91 ARG A N 1
ATOM 737 C CA . ARG A 1 91 ? 17.850 6.851 -28.132 1.00 93.62 91 ARG A CA 1
ATOM 738 C C . ARG A 1 91 ? 17.099 6.349 -29.368 1.00 93.62 91 ARG A C 1
ATOM 740 O O . ARG A 1 91 ? 17.367 6.830 -30.467 1.00 93.62 91 ARG A O 1
ATOM 747 N N . ILE A 1 92 ? 16.174 5.398 -29.207 1.00 92.12 92 ILE A N 1
ATOM 748 C CA . ILE A 1 92 ? 15.356 4.865 -30.309 1.00 92.12 92 ILE A CA 1
ATOM 749 C C . ILE A 1 92 ? 14.507 5.976 -30.925 1.00 92.12 92 ILE A C 1
ATOM 751 O O . ILE A 1 92 ? 14.418 6.075 -32.149 1.00 92.12 92 ILE A O 1
ATOM 755 N N . ARG A 1 93 ? 13.910 6.830 -30.091 1.00 92.56 93 ARG A N 1
ATOM 756 C CA . ARG A 1 93 ? 13.128 7.979 -30.542 1.00 92.56 93 ARG A CA 1
ATOM 757 C C . ARG A 1 93 ? 13.968 8.912 -31.417 1.00 92.56 93 ARG A C 1
ATOM 759 O O . ARG A 1 93 ? 13.566 9.189 -32.544 1.00 92.56 93 ARG A O 1
ATOM 766 N N . LEU A 1 94 ? 15.143 9.330 -30.946 1.00 91.75 94 LEU A N 1
ATOM 767 C CA . LEU A 1 94 ? 16.061 10.181 -31.712 1.00 91.75 94 LEU A CA 1
ATOM 768 C C . LEU A 1 94 ? 16.539 9.499 -33.003 1.00 91.75 94 LEU A C 1
ATOM 770 O O . LEU A 1 94 ? 16.699 10.152 -34.035 1.00 91.75 94 LEU A O 1
ATOM 774 N N . GLU A 1 95 ? 16.742 8.180 -32.986 1.00 91.19 95 GLU A N 1
ATOM 775 C CA . GLU A 1 95 ? 17.109 7.417 -34.182 1.00 91.19 95 GLU A CA 1
ATOM 776 C C . GLU A 1 95 ? 15.975 7.392 -35.220 1.00 91.19 95 GLU A C 1
ATOM 778 O O . GLU A 1 95 ? 16.241 7.525 -36.410 1.00 91.19 95 GLU A O 1
ATOM 783 N N . ILE A 1 96 ? 14.713 7.279 -34.794 1.00 87.75 96 ILE A N 1
ATOM 784 C CA . ILE A 1 96 ? 13.545 7.359 -35.686 1.00 87.75 96 ILE A CA 1
ATOM 785 C C . ILE A 1 96 ? 13.327 8.794 -36.194 1.00 87.75 96 ILE A C 1
ATOM 787 O O . ILE A 1 96 ? 12.957 8.972 -37.350 1.00 87.75 96 ILE A O 1
ATOM 791 N N . GLU A 1 97 ? 13.550 9.817 -35.367 1.00 87.94 97 GLU A N 1
ATOM 792 C CA . GLU A 1 97 ? 13.373 11.228 -35.751 1.00 87.94 97 GLU A CA 1
ATOM 793 C C . GLU A 1 97 ? 14.482 11.734 -36.691 1.00 87.94 97 GLU A C 1
ATOM 795 O O . GLU A 1 97 ? 14.224 12.537 -37.585 1.00 87.94 97 GLU A O 1
ATOM 800 N N . SER A 1 98 ? 15.719 11.255 -36.523 1.00 85.88 98 SER A N 1
ATOM 801 C CA . SER A 1 98 ? 16.867 11.616 -37.377 1.00 85.88 98 SER A CA 1
ATOM 802 C C . SER A 1 98 ? 16.872 10.913 -38.737 1.00 85.88 98 SER A C 1
ATOM 804 O O . SER A 1 98 ? 17.686 11.226 -39.611 1.00 85.88 98 SER A O 1
ATOM 806 N N . MET A 1 99 ? 15.968 9.958 -38.930 1.00 83.94 99 MET A N 1
ATOM 807 C CA . MET A 1 99 ? 15.818 9.228 -40.175 1.00 83.94 99 MET A CA 1
ATOM 808 C C . MET A 1 99 ? 15.162 10.124 -41.244 1.00 83.94 99 MET A C 1
ATOM 810 O O . MET A 1 99 ? 14.052 10.608 -41.032 1.00 83.94 99 MET A O 1
ATOM 814 N N . PRO A 1 100 ? 15.810 10.355 -42.405 1.00 77.50 100 PRO A N 1
ATOM 815 C CA . PRO A 1 100 ? 15.267 11.237 -43.435 1.00 77.50 100 PRO A CA 1
ATOM 816 C C . PRO A 1 100 ? 13.901 10.763 -43.949 1.00 77.50 100 PRO A C 1
ATOM 818 O O . PRO A 1 100 ? 13.695 9.579 -44.216 1.00 77.50 100 PRO A O 1
ATOM 821 N N . GLU A 1 101 ? 12.977 11.699 -44.168 1.00 68.69 101 GLU A N 1
ATOM 822 C CA . GLU A 1 101 ? 11.733 11.409 -44.883 1.00 68.69 101 GLU A CA 1
ATOM 823 C C . GLU A 1 101 ? 12.058 10.981 -46.320 1.00 68.69 101 GLU A C 1
ATOM 825 O O . GLU A 1 101 ? 12.387 11.802 -47.182 1.00 68.69 101 GLU A O 1
ATOM 830 N N . ILE A 1 102 ? 11.974 9.678 -46.604 1.00 64.25 102 ILE A N 1
ATOM 831 C CA . ILE A 1 102 ? 12.125 9.187 -47.973 1.00 64.25 102 ILE A CA 1
ATOM 832 C C . ILE A 1 102 ? 10.890 9.606 -48.767 1.00 64.25 102 ILE A C 1
ATOM 834 O O . ILE A 1 102 ? 9.799 9.049 -48.613 1.00 64.25 102 ILE A O 1
ATOM 838 N N . LYS A 1 103 ? 11.077 10.574 -49.664 1.00 61.84 103 LYS A N 1
ATOM 839 C CA . LYS A 1 103 ? 10.062 10.945 -50.646 1.00 61.84 103 LYS A CA 1
ATOM 840 C C . LYS A 1 103 ? 9.887 9.831 -51.679 1.00 61.84 103 LYS A C 1
ATOM 842 O O . LYS A 1 103 ? 10.809 9.506 -52.414 1.00 61.84 103 LYS A O 1
ATOM 847 N N . SER A 1 104 ? 8.663 9.300 -51.672 1.00 60.69 104 SER A N 1
ATOM 848 C CA . SER A 1 104 ? 7.859 8.713 -52.754 1.00 60.69 104 SER A CA 1
ATOM 849 C C . SER A 1 104 ? 8.503 7.746 -53.754 1.00 60.69 104 SER A C 1
ATOM 851 O O . SER A 1 104 ? 9.425 8.091 -54.481 1.00 60.69 104 SER A O 1
ATOM 853 N N . TYR A 1 105 ? 7.854 6.583 -53.854 1.00 57.34 105 TYR A N 1
ATOM 854 C CA . TYR A 1 105 ? 7.719 5.698 -55.016 1.00 57.34 105 TYR A CA 1
ATOM 855 C C . TYR A 1 105 ? 8.330 6.221 -56.327 1.00 57.34 105 TYR A C 1
ATOM 857 O O . TYR A 1 105 ? 7.899 7.245 -56.862 1.00 57.34 105 TYR A O 1
ATOM 865 N N . ASP A 1 106 ? 9.292 5.478 -56.871 1.00 63.91 106 ASP A N 1
ATOM 866 C CA . ASP A 1 106 ? 9.819 5.749 -58.199 1.00 63.91 106 ASP A CA 1
ATOM 867 C C . ASP A 1 106 ? 8.817 5.257 -59.256 1.00 63.91 106 ASP A C 1
ATOM 869 O O . ASP A 1 106 ? 8.723 4.068 -59.573 1.00 63.91 106 ASP A O 1
ATOM 873 N N . TYR A 1 107 ? 8.053 6.202 -59.807 1.00 61.28 107 TYR A N 1
ATOM 874 C CA . TYR A 1 107 ? 7.061 5.945 -60.851 1.00 61.28 107 TYR A CA 1
ATOM 875 C C . TYR A 1 107 ? 7.675 5.399 -62.150 1.00 61.28 107 TYR A C 1
ATOM 877 O O . TYR A 1 107 ? 6.939 4.847 -62.966 1.00 61.28 107 TYR A O 1
ATOM 885 N N . THR A 1 108 ? 8.994 5.521 -62.355 1.00 65.12 108 THR A N 1
ATOM 886 C CA . THR A 1 108 ? 9.663 5.014 -63.565 1.00 65.12 108 THR A CA 1
ATOM 887 C C . THR A 1 108 ? 10.032 3.535 -63.475 1.00 65.12 108 THR A C 1
ATOM 889 O O . THR A 1 108 ? 9.921 2.822 -64.470 1.00 65.12 108 THR A O 1
ATOM 892 N N . SER A 1 109 ? 10.406 3.043 -62.290 1.00 66.19 109 SER A N 1
ATOM 893 C CA . SER A 1 109 ? 10.734 1.627 -62.061 1.00 66.19 109 SER A CA 1
ATOM 894 C C . SER A 1 109 ? 9.576 0.807 -61.477 1.00 66.19 109 SER A C 1
ATOM 896 O O . SER A 1 109 ? 9.654 -0.424 -61.423 1.00 66.19 109 SER A O 1
ATOM 898 N N . GLY A 1 110 ? 8.498 1.464 -61.033 1.00 67.62 110 GLY A N 1
ATOM 899 C CA . GLY A 1 110 ? 7.334 0.823 -60.418 1.00 67.62 110 GLY A CA 1
ATOM 900 C C . GLY A 1 110 ? 7.642 0.137 -59.080 1.00 67.62 110 GLY A C 1
ATOM 901 O O . GLY A 1 110 ? 6.842 -0.668 -58.594 1.00 67.62 110 GLY A O 1
ATOM 902 N N . ARG A 1 111 ? 8.812 0.412 -58.490 1.00 66.38 111 ARG A N 1
ATOM 903 C CA . ARG A 1 111 ? 9.322 -0.227 -57.274 1.00 66.38 111 ARG A CA 1
ATOM 904 C C . ARG A 1 111 ? 9.787 0.827 -56.276 1.00 66.38 111 ARG A C 1
ATOM 906 O O . ARG A 1 111 ? 10.218 1.916 -56.638 1.00 66.38 111 ARG A O 1
ATOM 913 N N . TYR A 1 112 ? 9.713 0.483 -54.994 1.00 67.44 112 TYR A N 1
ATOM 914 C CA . TYR A 1 112 ? 10.384 1.264 -53.962 1.00 67.44 112 TYR A CA 1
ATOM 915 C C . TYR A 1 112 ? 11.904 1.069 -54.074 1.00 67.44 112 TYR A C 1
ATOM 917 O O . TYR A 1 112 ? 12.338 -0.068 -54.293 1.00 67.44 112 TYR A O 1
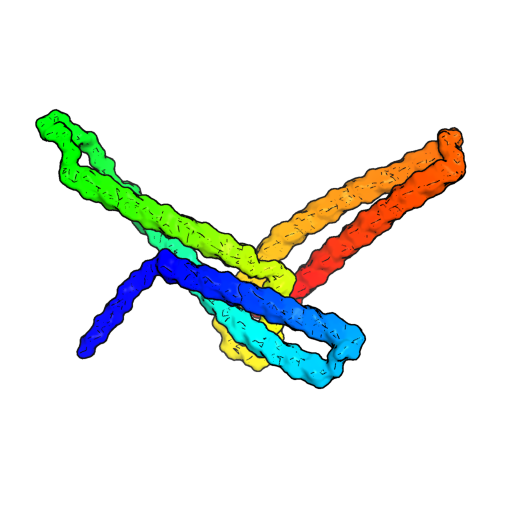ATOM 925 N N . PRO A 1 113 ? 12.711 2.130 -53.885 1.00 76.81 113 PRO A N 1
ATOM 926 C CA . PRO A 1 113 ? 14.159 2.001 -53.785 1.00 76.81 113 PRO A CA 1
ATOM 927 C C . PRO A 1 113 ? 14.545 0.972 -52.706 1.00 76.81 113 PRO A C 1
ATOM 929 O O . PRO A 1 113 ? 13.906 0.949 -51.645 1.00 76.81 113 PRO A O 1
ATOM 932 N N . PRO A 1 114 ? 15.563 0.121 -52.926 1.00 78.31 114 PRO A N 1
ATOM 933 C CA . PRO A 1 114 ? 16.049 -0.822 -51.915 1.00 78.31 114 PRO A CA 1
ATOM 934 C C . PRO A 1 114 ? 16.365 -0.155 -50.569 1.00 78.31 114 PRO A C 1
ATOM 936 O O . PRO A 1 114 ? 16.081 -0.727 -49.516 1.00 78.31 114 PRO A O 1
ATOM 939 N N . GLU A 1 115 ? 16.870 1.078 -50.597 1.00 78.81 115 GLU A N 1
ATOM 940 C CA . GLU A 1 115 ? 17.156 1.905 -49.423 1.00 78.81 115 GLU A CA 1
ATOM 941 C C . GLU A 1 115 ? 15.879 2.223 -48.633 1.00 78.81 115 GLU A C 1
ATOM 943 O O . GLU A 1 115 ? 15.883 2.186 -47.404 1.00 78.81 115 GLU A O 1
ATOM 948 N N . ALA A 1 116 ? 14.758 2.452 -49.324 1.00 76.44 116 ALA A N 1
ATOM 949 C CA . ALA A 1 116 ? 13.463 2.707 -48.699 1.00 76.44 116 ALA A CA 1
ATOM 950 C C . ALA A 1 116 ? 12.895 1.466 -48.007 1.00 76.44 116 ALA A C 1
ATOM 952 O O . ALA A 1 116 ? 12.349 1.562 -46.908 1.00 76.44 116 ALA A O 1
ATOM 953 N N . ILE A 1 117 ? 13.064 0.292 -48.617 1.00 79.50 117 ILE A N 1
ATOM 954 C CA . ILE A 1 117 ? 12.635 -0.988 -48.039 1.00 79.50 117 ILE A CA 1
ATOM 955 C C . ILE A 1 117 ? 13.478 -1.319 -46.800 1.00 79.50 117 ILE A C 1
ATOM 957 O O . ILE A 1 117 ? 12.930 -1.677 -45.754 1.00 79.50 117 ILE A O 1
ATOM 961 N N . GLN A 1 118 ? 14.802 -1.152 -46.885 1.00 82.56 118 GLN A N 1
ATOM 962 C CA . GLN A 1 118 ? 15.704 -1.360 -45.749 1.00 82.56 118 GLN A CA 1
ATOM 963 C C . GLN A 1 118 ? 15.381 -0.401 -44.602 1.00 82.56 118 GLN A C 1
ATOM 965 O O . GLN A 1 118 ? 15.240 -0.833 -43.458 1.00 82.56 118 GLN A O 1
ATOM 970 N N . MET A 1 119 ? 15.163 0.876 -44.903 1.00 82.44 119 MET A N 1
ATOM 971 C CA . MET A 1 119 ? 14.809 1.875 -43.903 1.00 82.44 119 MET A CA 1
ATOM 972 C C . MET A 1 119 ? 13.457 1.595 -43.238 1.00 82.44 119 MET A C 1
ATOM 974 O O . MET A 1 119 ? 13.360 1.648 -42.015 1.00 82.44 119 MET A O 1
ATOM 978 N N . GLN A 1 120 ? 12.430 1.205 -43.999 1.00 83.19 120 GLN A N 1
ATOM 979 C CA . GLN A 1 120 ? 11.141 0.800 -43.428 1.00 83.19 120 GLN A CA 1
ATOM 980 C C . GLN A 1 120 ? 11.265 -0.432 -42.527 1.00 83.19 120 GLN A C 1
ATOM 982 O O . GLN A 1 120 ? 10.635 -0.480 -41.468 1.00 83.19 120 GLN A O 1
ATOM 987 N N . SER A 1 121 ? 12.085 -1.416 -42.912 1.00 86.06 121 SER A N 1
ATOM 988 C CA . SER A 1 121 ? 12.343 -2.591 -42.071 1.00 86.06 121 SER A CA 1
ATOM 989 C C . SER A 1 121 ? 13.040 -2.211 -40.761 1.00 86.06 121 SER A C 1
ATOM 991 O O . SER A 1 121 ? 12.621 -2.668 -39.699 1.00 86.06 121 SER A O 1
ATOM 993 N N . LYS A 1 122 ? 14.007 -1.283 -40.816 1.00 88.44 122 LYS A N 1
ATOM 994 C CA . LYS A 1 122 ? 14.700 -0.743 -39.641 1.00 88.44 122 LYS A CA 1
ATOM 995 C C . LYS A 1 122 ? 13.760 0.043 -38.721 1.00 88.44 122 LYS A C 1
ATOM 997 O O . LYS A 1 122 ? 13.763 -0.182 -37.513 1.00 88.44 122 LYS A O 1
ATOM 1002 N N . ILE A 1 123 ? 12.913 0.915 -39.273 1.00 87.12 123 ILE A N 1
ATOM 1003 C CA . ILE A 1 123 ? 11.887 1.640 -38.501 1.00 87.12 123 ILE A CA 1
ATOM 1004 C C . ILE A 1 123 ? 10.946 0.647 -37.819 1.00 87.12 123 ILE A C 1
ATOM 1006 O O . ILE A 1 123 ? 10.634 0.806 -36.642 1.00 87.12 123 ILE A O 1
ATOM 1010 N N . ARG A 1 124 ? 10.511 -0.399 -38.532 1.00 88.88 124 ARG A N 1
ATOM 1011 C CA . ARG A 1 124 ? 9.646 -1.435 -37.959 1.00 88.88 124 ARG A CA 1
ATOM 1012 C C . ARG A 1 124 ? 10.332 -2.168 -36.803 1.00 88.88 124 ARG A C 1
ATOM 1014 O O . ARG A 1 124 ? 9.704 -2.322 -35.763 1.00 88.88 124 ARG A O 1
ATOM 1021 N N . SER A 1 125 ? 11.597 -2.570 -36.950 1.00 90.81 125 SER A N 1
ATOM 1022 C CA . SER A 1 125 ? 12.334 -3.237 -35.865 1.00 90.81 125 SER A CA 1
ATOM 1023 C C . SER A 1 125 ? 12.562 -2.325 -34.658 1.00 90.81 125 SER A C 1
ATOM 1025 O O . SER A 1 125 ? 12.461 -2.779 -33.523 1.00 90.81 125 SER A O 1
ATOM 1027 N N . LEU A 1 126 ? 12.829 -1.034 -34.886 1.00 90.94 126 LEU A N 1
ATOM 1028 C CA . LEU A 1 126 ? 12.996 -0.058 -33.808 1.00 90.94 126 LEU A CA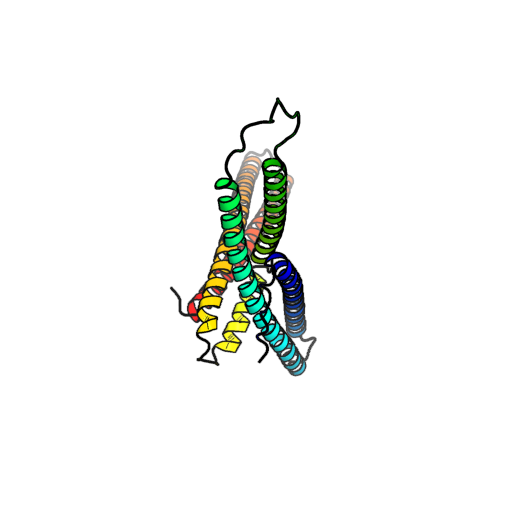 1
ATOM 1029 C C . LEU A 1 126 ? 11.684 0.182 -33.056 1.00 90.94 126 LEU A C 1
ATOM 1031 O O . LEU A 1 126 ? 11.695 0.204 -31.831 1.00 90.94 126 LEU A O 1
ATOM 1035 N N . LYS A 1 127 ? 10.556 0.289 -33.769 1.00 91.12 127 LYS A N 1
ATOM 1036 C CA . LYS A 1 127 ? 9.223 0.388 -33.154 1.00 91.12 127 LYS A CA 1
ATOM 1037 C C . LYS A 1 127 ? 8.863 -0.860 -32.355 1.00 91.12 127 LYS A C 1
ATOM 1039 O O . LYS A 1 127 ? 8.403 -0.736 -31.232 1.00 91.12 127 LYS A O 1
ATOM 1044 N N . GLN A 1 128 ? 9.149 -2.050 -32.883 1.00 93.12 128 GLN A N 1
ATOM 1045 C CA . GLN A 1 128 ? 8.940 -3.287 -32.131 1.00 93.12 128 GLN A CA 1
ATOM 1046 C C . GLN A 1 128 ? 9.758 -3.291 -30.829 1.00 93.12 128 GLN A C 1
ATOM 1048 O O . GLN A 1 128 ? 9.216 -3.558 -29.762 1.00 93.12 128 GLN A O 1
ATOM 1053 N N . LYS A 1 129 ? 11.047 -2.930 -30.896 1.00 92.12 129 LYS A N 1
ATOM 1054 C CA . LYS A 1 129 ? 11.891 -2.814 -29.699 1.00 92.12 129 LYS A CA 1
ATOM 1055 C C . LYS A 1 129 ? 11.359 -1.751 -28.726 1.00 92.12 129 LYS A C 1
ATOM 1057 O O . LYS A 1 129 ? 11.405 -1.957 -27.518 1.00 92.12 129 LYS A O 1
ATOM 1062 N N . GLN A 1 130 ? 10.849 -0.630 -29.237 1.00 92.56 130 GLN A N 1
ATOM 1063 C CA . GLN A 1 130 ? 10.215 0.419 -28.436 1.00 92.56 130 GLN A CA 1
ATOM 1064 C C . GLN A 1 130 ? 8.987 -0.112 -27.681 1.00 92.56 130 GLN A C 1
ATOM 1066 O O . GLN A 1 130 ? 8.858 0.139 -26.485 1.00 92.56 130 GLN A O 1
ATOM 1071 N N . ASP A 1 131 ? 8.120 -0.872 -28.351 1.00 93.62 131 ASP A N 1
ATOM 1072 C CA . ASP A 1 131 ? 6.932 -1.477 -27.741 1.00 93.62 131 ASP A CA 1
ATOM 1073 C C . ASP A 1 131 ? 7.315 -2.488 -26.647 1.00 93.62 131 ASP A C 1
ATOM 1075 O O . ASP A 1 131 ? 6.747 -2.465 -25.555 1.00 93.62 131 ASP A O 1
ATOM 1079 N N . GLU A 1 132 ? 8.329 -3.324 -26.893 1.00 94.12 132 GLU A N 1
ATOM 1080 C CA . GLU A 1 132 ? 8.839 -4.288 -25.907 1.00 94.12 132 GLU A CA 1
ATOM 1081 C C . GLU A 1 132 ? 9.453 -3.600 -24.674 1.00 94.12 132 GLU A C 1
ATOM 1083 O O . GLU A 1 132 ? 9.211 -4.014 -23.537 1.00 94.12 132 GLU A O 1
ATOM 1088 N N . LEU A 1 133 ? 10.215 -2.521 -24.877 1.00 93.06 133 LEU A N 1
ATOM 1089 C CA . LEU A 1 133 ? 10.769 -1.710 -23.791 1.00 93.06 133 LEU A CA 1
ATOM 1090 C C . LEU A 1 133 ? 9.666 -1.021 -22.974 1.00 93.06 133 LEU A C 1
ATOM 1092 O O . LEU A 1 133 ? 9.743 -1.001 -21.745 1.00 93.06 133 LEU A O 1
ATOM 1096 N N . ASN A 1 134 ? 8.628 -0.499 -23.634 1.00 94.25 134 ASN A N 1
ATOM 1097 C CA . ASN A 1 134 ? 7.477 0.116 -22.971 1.00 94.25 134 ASN A CA 1
ATOM 1098 C C . ASN A 1 134 ? 6.679 -0.896 -22.132 1.00 94.25 134 ASN A C 1
ATOM 1100 O O . ASN A 1 134 ? 6.309 -0.581 -21.001 1.00 94.25 134 ASN A O 1
ATOM 1104 N N . ASP A 1 135 ? 6.448 -2.111 -22.645 1.00 95.44 135 ASP A N 1
ATOM 1105 C CA . ASP A 1 135 ? 5.771 -3.187 -21.901 1.00 95.44 135 ASP A CA 1
ATOM 1106 C C . ASP A 1 135 ? 6.519 -3.532 -20.605 1.00 95.44 135 ASP A C 1
ATOM 1108 O O . ASP A 1 135 ? 5.926 -3.642 -19.529 1.00 95.44 135 ASP A O 1
ATOM 1112 N N . ILE A 1 136 ? 7.846 -3.643 -20.674 1.00 94.50 136 ILE A N 1
ATOM 1113 C CA . ILE A 1 136 ? 8.661 -3.931 -19.489 1.00 94.50 136 ILE A CA 1
ATOM 1114 C C . ILE A 1 136 ? 8.689 -2.751 -18.531 1.00 94.50 136 ILE A C 1
ATOM 1116 O O . ILE A 1 136 ? 8.548 -2.951 -17.326 1.00 94.50 136 ILE A O 1
ATOM 1120 N N . LEU A 1 137 ? 8.833 -1.527 -19.037 1.00 94.38 137 LEU A N 1
ATOM 1121 C CA . LEU A 1 137 ? 8.800 -0.323 -18.213 1.00 94.38 137 LEU A CA 1
ATOM 1122 C C . LEU A 1 137 ? 7.495 -0.226 -17.413 1.00 94.38 137 LEU A C 1
ATOM 1124 O O . LEU A 1 137 ? 7.527 0.091 -16.222 1.00 94.38 137 LEU A O 1
ATOM 1128 N N . LEU A 1 138 ? 6.360 -0.542 -18.043 1.00 94.50 138 LEU A N 1
ATOM 1129 C CA . LEU A 1 138 ? 5.059 -0.589 -17.380 1.00 94.50 138 LEU A CA 1
ATOM 1130 C C . LEU A 1 138 ? 5.056 -1.614 -16.238 1.00 94.50 138 LEU A C 1
ATOM 1132 O O . LEU A 1 138 ? 4.692 -1.268 -15.115 1.00 94.50 138 LEU A O 1
ATOM 1136 N N . LYS A 1 139 ? 5.527 -2.839 -16.498 1.00 94.56 139 LYS A N 1
ATOM 1137 C CA . LYS A 1 139 ? 5.604 -3.912 -15.490 1.00 94.56 139 LYS A CA 1
ATOM 1138 C C . LYS A 1 139 ? 6.531 -3.562 -14.328 1.00 94.56 139 LYS A C 1
ATOM 1140 O O . LYS A 1 139 ? 6.209 -3.870 -13.182 1.00 94.56 139 LYS A O 1
ATOM 1145 N N . ILE A 1 140 ? 7.660 -2.903 -14.599 1.00 93.19 140 ILE A N 1
ATOM 1146 C CA . ILE A 1 140 ? 8.574 -2.407 -13.560 1.00 93.19 140 ILE A CA 1
ATOM 1147 C C . ILE A 1 140 ? 7.881 -1.352 -12.705 1.00 93.19 140 ILE A C 1
ATOM 1149 O O . ILE A 1 140 ? 7.903 -1.463 -11.483 1.00 93.19 140 ILE A O 1
ATOM 1153 N N . ASN A 1 141 ? 7.230 -0.364 -13.323 1.00 90.81 141 ASN A N 1
ATOM 1154 C CA . ASN A 1 141 ? 6.530 0.679 -12.578 1.00 90.81 141 ASN A CA 1
ATOM 1155 C C . ASN A 1 141 ? 5.425 0.097 -11.687 1.00 90.81 141 ASN A C 1
ATOM 1157 O O . ASN A 1 141 ? 5.401 0.420 -10.505 1.00 90.81 141 ASN A O 1
ATOM 1161 N N . GLN A 1 142 ? 4.590 -0.799 -12.225 1.00 89.94 142 GLN A N 1
ATOM 1162 C CA . GLN A 1 142 ? 3.541 -1.491 -11.466 1.00 89.94 142 GLN A CA 1
ATOM 1163 C C . GLN A 1 142 ? 4.118 -2.291 -10.292 1.00 89.94 142 GLN A C 1
ATOM 1165 O O . GLN A 1 142 ? 3.641 -2.186 -9.165 1.00 89.94 142 GLN A O 1
ATOM 1170 N N . SER A 1 143 ? 5.188 -3.053 -10.533 1.00 89.88 143 SER A N 1
ATOM 1171 C CA . SER A 1 143 ? 5.815 -3.865 -9.485 1.00 89.88 143 SER A CA 1
ATOM 1172 C C . SER A 1 143 ? 6.405 -2.998 -8.373 1.00 89.88 143 SER A C 1
ATOM 1174 O O . SER A 1 143 ? 6.238 -3.312 -7.202 1.00 89.88 143 SER A O 1
ATOM 1176 N N . LEU A 1 144 ? 7.068 -1.889 -8.715 1.00 86.62 144 LEU A N 1
ATOM 1177 C CA . LEU A 1 144 ? 7.674 -0.989 -7.729 1.00 86.62 144 LEU A CA 1
ATOM 1178 C C . LEU A 1 144 ? 6.641 -0.186 -6.920 1.00 86.62 144 LEU A C 1
ATOM 1180 O O . LEU A 1 144 ? 6.965 0.237 -5.804 1.00 86.62 144 LEU A O 1
ATOM 1184 N N . SER A 1 145 ? 5.438 0.045 -7.462 1.00 80.62 145 SER A N 1
ATOM 1185 C CA . SER A 1 145 ? 4.353 0.752 -6.769 1.00 80.62 145 SER A CA 1
ATOM 1186 C C . SER A 1 145 ? 3.508 -0.160 -5.874 1.00 80.62 145 SER A C 1
ATOM 1188 O O . SER A 1 145 ? 3.137 0.256 -4.775 1.00 80.62 145 SER A O 1
ATOM 1190 N N . GLU A 1 146 ? 3.222 -1.390 -6.316 1.00 79.19 146 GLU A N 1
ATOM 1191 C CA . GLU A 1 146 ? 2.231 -2.297 -5.701 1.00 79.19 146 GLU A CA 1
ATOM 1192 C C . GLU A 1 146 ? 2.835 -3.538 -5.012 1.00 79.19 146 GLU A C 1
ATOM 1194 O O . GLU A 1 146 ? 2.122 -4.466 -4.629 1.00 79.19 146 GLU A O 1
ATOM 1199 N N . ASP A 1 147 ? 4.151 -3.582 -4.828 1.00 82.81 147 ASP A N 1
ATOM 1200 C CA . ASP A 1 147 ? 4.860 -4.708 -4.210 1.00 82.81 147 ASP A CA 1
ATOM 1201 C C . ASP A 1 147 ? 4.329 -5.123 -2.826 1.00 82.81 147 ASP A C 1
ATOM 1203 O O . ASP A 1 147 ? 3.972 -6.290 -2.598 1.00 82.81 147 ASP A O 1
ATOM 1207 N N . LEU A 1 148 ? 4.280 -4.174 -1.892 1.00 87.56 148 LEU A N 1
ATOM 1208 C CA . LEU A 1 148 ? 3.921 -4.378 -0.489 1.00 87.56 148 LEU A CA 1
ATOM 1209 C C . LEU A 1 148 ? 3.003 -3.250 0.002 1.00 87.56 148 LEU A C 1
ATOM 1211 O O . LEU A 1 148 ? 3.166 -2.087 -0.378 1.00 87.56 148 LEU A O 1
ATOM 1215 N N . ASP A 1 149 ? 2.058 -3.592 0.880 1.00 90.12 149 ASP A N 1
ATOM 1216 C CA . ASP A 1 149 ? 1.226 -2.606 1.567 1.00 90.12 149 ASP A CA 1
ATOM 1217 C C . ASP A 1 149 ? 2.061 -1.754 2.538 1.00 90.12 149 ASP A C 1
ATOM 1219 O O . ASP A 1 149 ? 3.142 -2.158 2.977 1.00 90.12 149 ASP A O 1
ATOM 1223 N N . VAL A 1 150 ? 1.559 -0.561 2.869 1.00 88.62 150 VAL A N 1
ATOM 1224 C CA . VAL A 1 150 ? 2.268 0.411 3.718 1.00 88.62 150 VAL A CA 1
ATOM 1225 C C . VAL A 1 150 ? 2.595 -0.180 5.090 1.00 88.62 150 VAL A C 1
ATOM 1227 O O . VAL A 1 150 ? 3.711 0.010 5.568 1.00 88.62 150 VAL A O 1
ATOM 1230 N N . ASP A 1 151 ? 1.694 -0.965 5.686 1.00 89.19 151 ASP A N 1
ATOM 1231 C CA . ASP A 1 151 ? 1.916 -1.558 7.009 1.00 89.19 151 ASP A CA 1
ATOM 1232 C C . ASP A 1 151 ? 3.066 -2.575 6.973 1.00 89.19 151 ASP A C 1
ATOM 1234 O O . ASP A 1 151 ? 3.941 -2.574 7.842 1.00 89.19 151 ASP A O 1
ATOM 1238 N N . THR A 1 152 ? 3.111 -3.415 5.936 1.00 91.31 152 THR A N 1
ATOM 1239 C CA . THR A 1 152 ? 4.215 -4.354 5.709 1.00 91.31 152 THR A CA 1
ATOM 1240 C C . THR A 1 152 ? 5.524 -3.620 5.425 1.00 91.31 152 THR A C 1
ATOM 1242 O O . THR A 1 152 ? 6.556 -4.003 5.974 1.00 91.31 152 THR A O 1
ATOM 1245 N N . LYS A 1 153 ? 5.503 -2.552 4.616 1.00 90.56 153 LYS A N 1
ATOM 1246 C CA . LYS A 1 153 ? 6.693 -1.738 4.319 1.00 90.56 153 LYS A CA 1
ATOM 1247 C C . LYS A 1 153 ? 7.261 -1.069 5.572 1.00 90.56 153 LYS A C 1
ATOM 1249 O O . LYS A 1 153 ? 8.464 -1.141 5.803 1.00 90.56 153 LYS A O 1
ATOM 1254 N N . ILE A 1 154 ? 6.403 -0.473 6.399 1.00 90.19 154 ILE A N 1
ATOM 1255 C CA . ILE A 1 154 ? 6.788 0.102 7.693 1.00 90.19 154 ILE A CA 1
ATOM 1256 C C . ILE A 1 154 ? 7.407 -0.984 8.569 1.00 90.19 154 ILE A C 1
ATOM 1258 O O . ILE A 1 154 ? 8.514 -0.805 9.063 1.00 90.19 154 ILE A O 1
ATOM 1262 N N . PHE A 1 155 ? 6.746 -2.139 8.688 1.00 90.38 155 PHE A N 1
ATOM 1263 C CA . PHE A 1 155 ? 7.227 -3.246 9.509 1.00 90.38 155 PHE A CA 1
ATOM 1264 C C . PHE A 1 155 ? 8.623 -3.733 9.100 1.00 90.38 155 PHE A C 1
ATOM 1266 O O . PHE A 1 155 ? 9.504 -3.846 9.953 1.00 90.38 155 PHE A O 1
ATOM 1273 N N . ILE A 1 156 ? 8.860 -3.991 7.806 1.00 90.06 156 ILE A N 1
ATOM 1274 C CA . ILE A 1 156 ? 10.177 -4.464 7.355 1.00 90.06 156 ILE A CA 1
ATOM 1275 C C . ILE A 1 156 ? 11.266 -3.414 7.575 1.00 90.06 156 ILE A C 1
ATOM 1277 O O . ILE A 1 156 ? 12.387 -3.781 7.918 1.00 90.06 156 ILE A O 1
ATOM 1281 N N . VAL A 1 157 ? 10.948 -2.123 7.424 1.00 88.25 157 VAL A N 1
ATOM 1282 C CA . VAL A 1 157 ? 11.904 -1.036 7.661 1.00 88.25 157 VAL A CA 1
ATOM 1283 C C . VAL A 1 157 ? 12.221 -0.917 9.143 1.00 88.25 157 VAL A C 1
ATOM 1285 O O . VAL A 1 157 ? 13.398 -0.835 9.482 1.00 88.25 157 VAL A O 1
ATOM 1288 N N . SER A 1 158 ? 11.220 -0.986 10.025 1.00 87.38 158 SER A N 1
ATOM 1289 C CA . SER A 1 158 ? 11.428 -1.027 11.476 1.00 87.38 158 SER A CA 1
ATOM 1290 C C . SER A 1 158 ? 12.372 -2.161 11.863 1.00 87.38 158 SER A C 1
ATOM 1292 O O . SER A 1 158 ? 13.409 -1.910 12.470 1.00 87.38 158 SER A O 1
ATOM 1294 N N . CYS A 1 159 ? 12.080 -3.393 11.430 1.00 85.00 159 CYS A N 1
ATOM 1295 C CA . CYS A 1 159 ? 12.924 -4.548 11.738 1.00 85.00 159 CYS A CA 1
ATOM 1296 C C . CYS A 1 159 ? 14.338 -4.400 11.168 1.00 85.00 159 CYS A C 1
ATOM 1298 O O . CYS A 1 159 ? 15.317 -4.742 11.831 1.00 85.00 159 CYS A O 1
ATOM 1300 N N . TYR A 1 160 ? 14.455 -3.892 9.940 1.00 85.12 160 TYR A N 1
ATOM 1301 C CA . TYR A 1 160 ? 15.746 -3.701 9.295 1.00 85.12 160 TYR A CA 1
ATOM 1302 C C . TYR A 1 160 ? 16.599 -2.658 10.020 1.00 85.12 160 TYR A C 1
ATOM 1304 O O . TYR A 1 160 ? 17.791 -2.875 10.230 1.00 85.12 160 TYR A O 1
ATOM 1312 N N . ILE A 1 161 ? 15.994 -1.541 10.423 1.00 81.56 161 ILE A N 1
ATOM 1313 C CA . ILE A 1 161 ? 16.653 -0.494 11.200 1.00 81.56 161 ILE A CA 1
ATOM 1314 C C . ILE A 1 161 ? 17.076 -1.042 12.562 1.00 81.56 161 ILE A C 1
ATOM 1316 O O . ILE A 1 161 ? 18.248 -0.936 12.901 1.00 81.56 161 ILE A O 1
ATOM 1320 N N . GLU A 1 162 ? 16.170 -1.669 13.314 1.00 82.38 162 GLU A N 1
ATOM 1321 C CA . GLU A 1 162 ? 16.464 -2.244 14.634 1.00 82.38 162 GLU A CA 1
ATOM 1322 C C . GLU A 1 162 ? 17.661 -3.202 14.588 1.00 82.38 162 GLU A C 1
ATOM 1324 O O . GLU A 1 162 ? 18.571 -3.092 15.407 1.00 82.38 162 GLU A O 1
ATOM 1329 N N . ALA A 1 163 ? 17.713 -4.077 13.581 1.00 79.25 163 ALA A N 1
ATOM 1330 C CA . ALA A 1 163 ? 18.811 -5.022 13.399 1.00 79.25 163 ALA A CA 1
ATOM 1331 C C . ALA A 1 163 ? 20.143 -4.362 12.989 1.00 79.25 163 ALA A C 1
ATOM 1333 O O . ALA A 1 163 ? 21.210 -4.929 13.218 1.00 79.25 163 ALA A O 1
ATOM 1334 N N . ASN A 1 164 ? 20.103 -3.177 12.368 1.00 75.19 164 ASN A N 1
ATOM 1335 C CA . ASN A 1 164 ? 21.285 -2.494 11.835 1.00 75.19 164 ASN A CA 1
ATOM 1336 C C . ASN A 1 164 ? 21.741 -1.275 12.656 1.00 75.19 164 ASN A C 1
ATOM 1338 O O . ASN A 1 164 ? 22.857 -0.806 12.436 1.00 75.19 164 ASN A O 1
ATOM 1342 N N . ILE A 1 165 ? 20.956 -0.775 13.622 1.00 66.19 165 ILE A N 1
ATOM 1343 C CA . ILE A 1 165 ? 21.370 0.305 14.545 1.00 66.19 165 ILE A CA 1
ATOM 1344 C C . ILE A 1 165 ? 22.642 -0.082 15.318 1.00 66.19 165 ILE A C 1
ATOM 1346 O O . ILE A 1 165 ? 23.481 0.777 15.600 1.00 66.19 165 ILE A O 1
ATOM 1350 N N . GLU A 1 166 ? 22.820 -1.367 15.633 1.00 57.00 166 GLU A N 1
ATOM 1351 C CA . GLU A 1 166 ? 23.999 -1.868 16.349 1.00 57.00 166 GLU A CA 1
ATOM 1352 C C . GLU A 1 166 ? 25.275 -1.868 15.479 1.00 57.00 166 GLU A C 1
ATOM 1354 O O . GLU A 1 166 ? 26.383 -1.741 16.004 1.00 57.00 166 GLU A O 1
ATOM 1359 N N . ASN A 1 167 ? 25.137 -1.895 14.147 1.00 57.44 167 ASN A N 1
ATOM 1360 C CA . ASN A 1 167 ? 26.239 -1.934 13.182 1.00 57.44 167 ASN A CA 1
ATOM 1361 C C . ASN A 1 167 ? 26.466 -0.549 12.546 1.00 57.44 167 ASN A C 1
ATOM 1363 O O . ASN A 1 167 ? 25.987 -0.242 11.454 1.00 57.44 167 ASN A O 1
ATOM 1367 N N . LYS A 1 168 ? 27.233 0.304 13.237 1.00 52.78 168 LYS A N 1
ATOM 1368 C CA . LYS A 1 168 ? 27.449 1.737 12.929 1.00 52.78 168 LYS A CA 1
ATOM 1369 C C . LYS A 1 168 ? 28.042 2.093 11.545 1.00 52.78 168 LYS A C 1
ATOM 1371 O O . LYS A 1 168 ? 28.061 3.278 11.222 1.00 52.78 168 LYS A O 1
ATOM 1376 N N . ASP A 1 169 ? 28.460 1.132 10.718 1.00 49.75 169 ASP A N 1
ATOM 1377 C CA . ASP A 1 169 ? 29.216 1.383 9.472 1.00 49.75 169 ASP A CA 1
ATOM 1378 C C . ASP A 1 169 ? 28.418 1.283 8.151 1.00 49.75 169 ASP A C 1
ATOM 1380 O O . ASP A 1 169 ? 28.985 1.437 7.068 1.00 49.75 169 ASP A O 1
ATOM 1384 N N . ASN A 1 170 ? 27.093 1.105 8.177 1.00 55.94 170 ASN A N 1
ATOM 1385 C CA . ASN A 1 170 ? 26.307 0.874 6.950 1.00 55.94 170 ASN A CA 1
ATOM 1386 C C . ASN A 1 170 ? 25.785 2.158 6.257 1.00 55.94 170 ASN A C 1
ATOM 1388 O O . ASN A 1 170 ? 24.594 2.313 5.982 1.00 55.94 170 ASN A O 1
ATOM 1392 N N . VAL A 1 171 ? 26.684 3.101 5.944 1.00 49.81 171 VAL A N 1
ATOM 1393 C CA . VAL A 1 171 ? 26.357 4.400 5.303 1.00 49.81 171 VAL A CA 1
ATOM 1394 C C . VAL A 1 171 ? 25.631 4.234 3.958 1.00 49.81 171 VAL A C 1
ATOM 1396 O O . VAL A 1 171 ? 24.705 4.989 3.679 1.00 49.81 171 VAL A O 1
ATOM 1399 N N . LYS A 1 172 ? 25.968 3.208 3.160 1.00 56.12 172 LYS A N 1
ATOM 1400 C CA . LYS A 1 172 ? 25.319 2.947 1.857 1.00 56.12 172 LYS A CA 1
ATOM 1401 C C . LYS A 1 172 ? 23.833 2.603 1.965 1.00 56.12 172 LYS A C 1
ATOM 1403 O O . LYS A 1 172 ? 23.074 2.903 1.051 1.00 56.12 172 LYS A O 1
ATOM 1408 N N . ASN A 1 173 ? 23.409 2.017 3.082 1.00 65.56 173 ASN A N 1
ATOM 1409 C CA . ASN A 1 173 ? 22.014 1.631 3.266 1.00 65.56 173 ASN A CA 1
ATOM 1410 C C . ASN A 1 173 ? 21.166 2.807 3.756 1.00 65.56 173 ASN A C 1
ATOM 1412 O O . ASN A 1 173 ? 19.962 2.801 3.545 1.00 65.56 173 ASN A O 1
ATOM 1416 N N . LYS A 1 174 ? 21.762 3.849 4.353 1.00 73.19 174 LYS A N 1
ATOM 1417 C CA . LYS A 1 174 ? 20.998 4.992 4.874 1.00 73.19 174 LYS A CA 1
ATOM 1418 C C . LYS A 1 174 ? 20.295 5.777 3.776 1.00 73.19 174 LYS A C 1
ATOM 1420 O O . LYS A 1 174 ? 19.101 6.014 3.905 1.00 73.19 174 LYS A O 1
ATOM 1425 N N . ASP A 1 175 ? 20.996 6.144 2.707 1.00 74.25 175 ASP A N 1
ATOM 1426 C CA . ASP A 1 175 ? 20.395 6.918 1.611 1.00 74.25 175 ASP A CA 1
ATOM 1427 C C . ASP A 1 175 ? 19.295 6.119 0.906 1.00 74.25 175 ASP A C 1
ATOM 1429 O O . ASP A 1 175 ? 18.222 6.644 0.618 1.00 74.25 175 ASP A O 1
ATOM 1433 N N . PHE A 1 176 ? 19.511 4.816 0.722 1.00 73.44 176 PHE A N 1
ATOM 1434 C CA . PHE A 1 176 ? 18.487 3.934 0.179 1.00 73.44 176 PHE A CA 1
ATOM 1435 C C . PHE A 1 176 ? 17.264 3.831 1.101 1.00 73.44 176 PHE A C 1
ATOM 1437 O O . PHE A 1 176 ? 16.142 3.994 0.632 1.00 73.44 176 PHE A O 1
ATOM 1444 N N . ILE A 1 177 ? 17.445 3.603 2.409 1.00 80.50 177 ILE A N 1
ATOM 1445 C CA . ILE A 1 177 ? 16.304 3.532 3.333 1.00 80.50 177 ILE A CA 1
ATOM 1446 C C . ILE A 1 177 ? 15.595 4.889 3.407 1.00 80.50 177 ILE A C 1
ATOM 1448 O O . ILE A 1 177 ? 14.374 4.911 3.50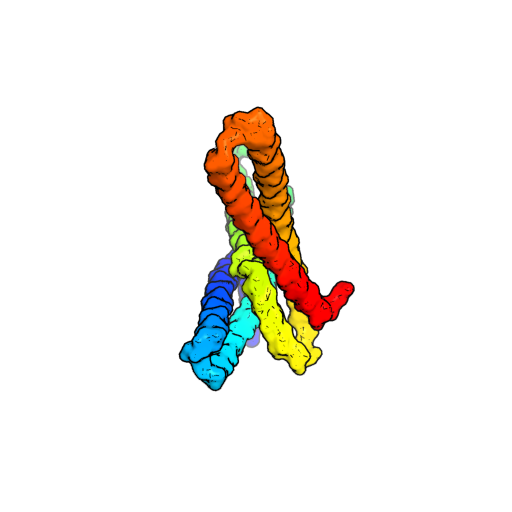4 1.00 80.50 177 ILE A O 1
ATOM 1452 N N . LYS A 1 178 ? 16.313 6.017 3.289 1.00 82.75 178 LYS A N 1
ATOM 1453 C CA . LYS A 1 178 ? 15.695 7.345 3.144 1.00 82.75 178 LYS A CA 1
ATOM 1454 C C . LYS A 1 178 ? 14.805 7.404 1.908 1.00 82.75 178 LYS A C 1
ATOM 1456 O O . LYS A 1 178 ? 13.637 7.748 2.039 1.00 82.75 178 LYS A O 1
ATOM 1461 N N . HIS A 1 179 ? 15.315 7.015 0.740 1.00 81.81 179 HIS A N 1
ATOM 1462 C CA . HIS A 1 179 ? 14.518 6.966 -0.489 1.00 81.81 179 HIS A CA 1
ATOM 1463 C C . HIS A 1 179 ? 13.320 6.014 -0.372 1.00 81.81 179 HIS A C 1
ATOM 1465 O O . HIS A 1 179 ? 12.216 6.345 -0.804 1.00 81.81 179 HIS A O 1
ATOM 1471 N N . PHE A 1 180 ? 13.503 4.859 0.266 1.00 83.00 180 PHE A N 1
ATOM 1472 C CA . PHE A 1 180 ? 12.428 3.902 0.490 1.00 83.00 180 PHE A CA 1
ATOM 1473 C C . PHE A 1 180 ? 11.368 4.442 1.461 1.00 83.00 180 PHE A C 1
ATOM 1475 O O . PHE A 1 180 ? 10.177 4.317 1.190 1.00 83.00 180 PHE A O 1
ATOM 1482 N N . LEU A 1 181 ? 11.773 5.116 2.542 1.00 86.06 181 LEU A N 1
ATOM 1483 C CA . LEU A 1 181 ? 10.864 5.816 3.451 1.00 86.06 181 LEU A CA 1
ATOM 1484 C C . LEU A 1 181 ? 10.127 6.963 2.766 1.00 86.06 181 LEU A C 1
ATOM 1486 O O . LEU A 1 181 ? 8.937 7.133 3.019 1.00 86.06 181 LEU A O 1
ATOM 1490 N N . SER A 1 182 ? 10.781 7.720 1.883 1.00 86.31 182 SER A N 1
ATOM 1491 C CA . SER A 1 182 ? 10.105 8.729 1.062 1.00 86.31 182 SER A CA 1
ATOM 1492 C C . SER A 1 182 ? 9.019 8.086 0.202 1.00 86.31 182 SER A C 1
ATOM 1494 O O . SER A 1 182 ? 7.886 8.555 0.213 1.00 86.31 182 SER A O 1
ATOM 1496 N N . SER A 1 183 ? 9.309 6.947 -0.436 1.00 84.69 183 SER A N 1
ATOM 1497 C CA . SER A 1 183 ? 8.310 6.198 -1.208 1.00 84.69 183 SER A CA 1
ATOM 1498 C C . SER A 1 183 ? 7.159 5.663 -0.341 1.00 84.69 183 SER A C 1
ATOM 1500 O O . SER A 1 183 ? 5.999 5.727 -0.750 1.00 84.69 183 SER A O 1
ATOM 1502 N N . ILE A 1 184 ? 7.445 5.173 0.872 1.00 88.25 184 ILE A N 1
ATOM 1503 C CA . ILE A 1 184 ? 6.411 4.777 1.845 1.00 88.25 184 ILE A CA 1
ATOM 1504 C C . ILE A 1 184 ? 5.540 5.976 2.209 1.00 88.25 184 ILE A C 1
ATOM 1506 O O . ILE A 1 184 ? 4.321 5.855 2.236 1.00 88.25 184 ILE A O 1
ATOM 1510 N N . THR A 1 185 ? 6.166 7.121 2.465 1.00 88.62 185 THR A N 1
ATOM 1511 C CA . THR A 1 185 ? 5.500 8.357 2.875 1.00 88.62 185 THR A CA 1
ATOM 1512 C C . THR A 1 185 ? 4.588 8.885 1.765 1.00 88.62 185 THR A C 1
ATOM 1514 O O . THR A 1 185 ? 3.444 9.230 2.032 1.00 88.62 185 THR A O 1
ATOM 1517 N N . GLU A 1 186 ? 5.035 8.869 0.508 1.00 87.12 186 GLU A N 1
ATOM 1518 C CA . GLU A 1 186 ? 4.216 9.234 -0.657 1.00 87.12 186 GLU A CA 1
ATOM 1519 C C . GLU A 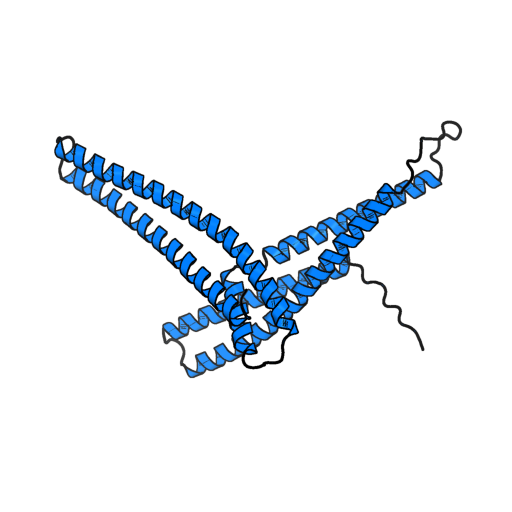1 186 ? 3.005 8.302 -0.839 1.00 87.12 186 GLU A C 1
ATOM 1521 O O . GLU A 1 186 ? 1.881 8.762 -1.066 1.00 87.12 186 GLU A O 1
ATOM 1526 N N . ASN A 1 187 ? 3.211 6.988 -0.696 1.00 87.12 187 ASN A N 1
ATOM 1527 C CA . ASN A 1 187 ? 2.126 6.008 -0.781 1.00 87.12 187 ASN A CA 1
ATOM 1528 C C . ASN A 1 187 ? 1.139 6.181 0.386 1.00 87.12 187 ASN A C 1
ATOM 1530 O O . ASN A 1 187 ? -0.075 6.186 0.189 1.00 87.12 187 ASN A O 1
ATOM 1534 N N . TRP A 1 188 ? 1.658 6.420 1.591 1.00 93.06 188 TRP A N 1
ATOM 1535 C CA . TRP A 1 188 ? 0.847 6.710 2.764 1.00 93.06 188 TRP A CA 1
ATOM 1536 C C . TRP A 1 188 ? 0.032 7.989 2.602 1.00 93.06 188 TRP A C 1
ATOM 1538 O O . TRP A 1 188 ? -1.149 7.964 2.913 1.00 93.06 188 TRP A O 1
ATOM 1548 N N . PHE A 1 189 ? 0.596 9.075 2.067 1.00 89.38 189 PHE A N 1
ATOM 1549 C CA . PHE A 1 189 ? -0.175 10.296 1.812 1.00 89.38 189 PHE A CA 1
ATOM 1550 C C . PHE A 1 189 ? -1.351 10.043 0.870 1.00 89.38 189 PHE A C 1
ATOM 1552 O O . PHE A 1 189 ? -2.457 10.502 1.140 1.00 89.38 189 PHE A O 1
ATOM 1559 N N . SER A 1 190 ? -1.140 9.244 -0.177 1.00 88.25 190 SER A N 1
ATOM 1560 C CA . SER A 1 190 ? -2.210 8.878 -1.112 1.00 88.25 190 SER A CA 1
ATOM 1561 C C . SER A 1 190 ? -3.324 8.078 -0.421 1.00 88.25 190 SER A C 1
ATOM 1563 O O . SER A 1 190 ? -4.503 8.370 -0.609 1.00 88.25 190 SER A O 1
ATOM 1565 N N . GLN A 1 191 ? -2.964 7.105 0.423 1.00 89.38 191 GLN A N 1
ATOM 1566 C CA . GLN A 1 191 ? -3.932 6.315 1.196 1.00 89.38 191 GLN A CA 1
ATOM 1567 C C . GLN A 1 191 ? -4.624 7.145 2.283 1.00 89.38 191 GLN A C 1
ATOM 1569 O O . GLN A 1 191 ? -5.824 7.016 2.502 1.00 89.38 191 GLN A O 1
ATOM 1574 N N . LYS A 1 192 ? -3.882 8.022 2.959 1.00 92.25 192 LYS A N 1
ATOM 1575 C CA . LYS A 1 192 ? -4.391 8.920 3.995 1.00 92.25 192 LYS A CA 1
ATOM 1576 C C . LYS A 1 192 ? -5.439 9.866 3.429 1.00 92.25 192 LYS A C 1
ATOM 1578 O O . LYS A 1 192 ? -6.471 10.045 4.064 1.00 92.25 192 LYS A O 1
ATOM 1583 N N . ASP A 1 193 ? -5.217 10.414 2.238 1.00 92.56 193 ASP A N 1
ATOM 1584 C CA . ASP A 1 193 ? -6.206 11.249 1.555 1.00 92.56 193 ASP A CA 1
ATOM 1585 C C . ASP A 1 193 ? -7.513 10.490 1.284 1.00 92.56 193 ASP A C 1
ATOM 1587 O O . ASP A 1 193 ? -8.593 11.056 1.441 1.00 92.56 193 ASP A O 1
ATOM 1591 N N . GLU A 1 194 ? -7.443 9.211 0.909 1.00 92.56 194 GLU A N 1
ATOM 1592 C CA . GLU A 1 194 ? -8.629 8.366 0.724 1.00 92.56 194 GLU A CA 1
ATOM 1593 C C . GLU A 1 194 ? -9.360 8.109 2.051 1.00 92.56 194 GLU A C 1
ATOM 1595 O O . GLU A 1 194 ? -10.574 8.299 2.129 1.00 92.56 194 GLU A O 1
ATOM 1600 N N . LEU A 1 195 ? -8.625 7.784 3.120 1.00 93.56 195 LEU A N 1
ATOM 1601 C CA . LEU A 1 195 ? -9.197 7.593 4.459 1.00 93.56 195 LEU A CA 1
ATOM 1602 C C . LEU A 1 195 ? -9.832 8.881 5.007 1.00 93.56 195 LEU A C 1
ATOM 1604 O O . LEU A 1 195 ? -10.873 8.828 5.661 1.00 93.56 195 LEU A O 1
ATOM 1608 N N . LEU A 1 196 ? -9.231 10.043 4.737 1.00 93.81 196 LEU A N 1
ATOM 1609 C CA . LEU A 1 196 ? -9.787 11.342 5.119 1.00 93.81 196 LEU A CA 1
ATOM 1610 C C . LEU A 1 196 ? -11.073 11.654 4.348 1.00 93.81 196 LEU A C 1
ATOM 1612 O O . LEU A 1 196 ? -12.006 12.192 4.940 1.00 93.81 196 LEU A O 1
ATOM 1616 N N . ARG A 1 197 ? -11.163 11.280 3.065 1.00 95.00 197 ARG A N 1
ATOM 1617 C CA . ARG A 1 197 ? -12.416 11.397 2.300 1.00 95.00 197 ARG A CA 1
ATOM 1618 C C . ARG A 1 197 ? -13.508 10.489 2.862 1.00 95.00 197 ARG A C 1
ATOM 1620 O O . ARG A 1 197 ? -14.609 10.984 3.085 1.00 95.00 197 ARG A O 1
ATOM 1627 N N . GLU A 1 198 ? -13.201 9.220 3.152 1.00 96.00 198 GLU A N 1
ATOM 1628 C CA . GLU A 1 198 ? -14.143 8.295 3.818 1.00 96.00 198 GLU A CA 1
ATOM 1629 C C . GLU A 1 198 ? -14.632 8.899 5.144 1.00 96.00 198 GLU A C 1
ATOM 1631 O O . GLU A 1 198 ? -15.827 8.906 5.434 1.00 96.00 198 GLU A O 1
ATOM 1636 N N . MET A 1 199 ? -13.726 9.482 5.932 1.00 95.50 199 MET A N 1
ATOM 1637 C CA . MET A 1 199 ? -14.074 10.132 7.195 1.00 95.50 199 MET A CA 1
ATOM 1638 C C . MET A 1 199 ? -14.991 11.349 6.997 1.00 95.50 199 MET A C 1
ATOM 1640 O O . MET A 1 199 ? -15.975 11.472 7.720 1.00 95.50 199 MET A O 1
ATOM 1644 N N . SER A 1 200 ? -14.738 12.204 6.001 1.00 95.75 200 SER A N 1
ATOM 1645 C CA . SER A 1 200 ? -15.622 13.336 5.678 1.00 95.75 200 SER A CA 1
ATOM 1646 C C . SER A 1 200 ? -17.011 12.895 5.200 1.00 95.75 200 SER A C 1
ATOM 1648 O O . SER A 1 200 ? -18.009 13.558 5.486 1.00 95.75 200 SER A O 1
ATOM 1650 N N . GLU A 1 201 ? -17.110 11.774 4.483 1.00 97.06 201 GLU A N 1
ATOM 1651 C CA . GLU A 1 201 ? -18.401 11.197 4.092 1.00 97.06 201 GLU A CA 1
ATOM 1652 C C . GLU A 1 201 ? -19.183 10.681 5.305 1.00 97.06 201 GLU A C 1
ATOM 1654 O O . GLU A 1 201 ? -20.377 10.968 5.429 1.00 97.06 201 GLU A O 1
ATOM 1659 N N . LEU A 1 202 ? -18.502 9.993 6.227 1.00 96.88 202 LEU A N 1
ATOM 1660 C CA . LEU A 1 202 ? -19.075 9.533 7.494 1.00 96.88 202 LEU A CA 1
ATOM 1661 C C . LEU A 1 202 ? -19.507 10.701 8.392 1.00 96.88 202 LEU A C 1
ATOM 1663 O O . LEU A 1 202 ? -20.566 10.634 9.009 1.00 96.88 202 LEU A O 1
ATOM 1667 N N . GLU A 1 203 ? -18.737 11.792 8.435 1.00 96.19 203 GLU A N 1
ATOM 1668 C CA . GLU A 1 203 ? -19.099 13.023 9.153 1.00 9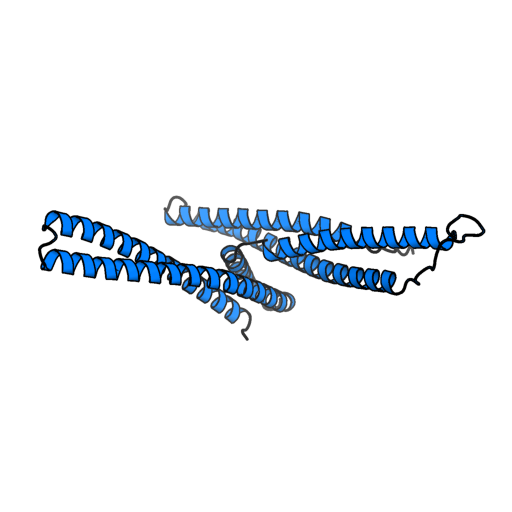6.19 203 GLU A CA 1
ATOM 1669 C C . GLU A 1 203 ? -20.393 13.637 8.611 1.00 96.19 203 GLU A C 1
ATOM 1671 O O . GLU A 1 203 ? -21.272 14.032 9.383 1.00 96.19 203 GLU A O 1
ATOM 1676 N N . ARG A 1 204 ? -20.544 13.680 7.281 1.00 97.19 204 ARG A N 1
ATOM 1677 C CA . ARG A 1 204 ? -21.778 14.150 6.643 1.00 97.19 204 ARG A CA 1
ATOM 1678 C C . ARG A 1 204 ? -22.963 13.258 7.013 1.00 97.19 204 ARG A C 1
ATOM 1680 O O . ARG A 1 204 ? -24.011 13.776 7.390 1.00 97.19 204 ARG A O 1
ATOM 1687 N N . GLU A 1 205 ? -22.805 11.937 6.935 1.00 97.38 205 GLU A N 1
ATOM 1688 C CA . GLU A 1 205 ? -23.867 10.991 7.300 1.00 97.38 205 GLU A CA 1
ATOM 1689 C C . GLU A 1 205 ? -24.243 11.103 8.788 1.00 97.38 205 GLU A C 1
ATOM 1691 O O . GLU A 1 205 ? -25.427 11.120 9.129 1.00 97.38 205 GLU A O 1
ATOM 1696 N N . ALA A 1 206 ? -23.260 11.259 9.679 1.00 96.69 206 ALA A N 1
ATOM 1697 C CA . ALA A 1 206 ? -23.502 11.497 11.098 1.00 96.69 206 ALA A CA 1
ATOM 1698 C C . ALA A 1 206 ? -24.336 12.769 11.321 1.00 96.69 206 ALA A C 1
ATOM 1700 O O . ALA A 1 206 ? -25.339 12.715 12.032 1.00 96.69 206 ALA A O 1
ATOM 1701 N N . SER A 1 207 ? -23.988 13.878 10.657 1.00 96.94 207 SER A N 1
ATOM 1702 C CA . SER A 1 207 ? -24.753 15.132 10.728 1.00 96.94 207 SER A CA 1
ATOM 1703 C C . SER A 1 207 ? -26.202 14.957 10.254 1.00 96.94 207 SER A C 1
ATOM 1705 O O . SER A 1 207 ? -27.125 15.478 10.878 1.00 96.94 207 SER A O 1
ATOM 1707 N N . GLU A 1 208 ? -26.431 14.194 9.181 1.00 97.44 208 GLU A N 1
ATOM 1708 C CA . GLU A 1 208 ? -27.781 13.901 8.679 1.00 97.44 208 GLU A CA 1
ATOM 1709 C C . GLU A 1 208 ? -28.606 13.078 9.683 1.00 97.44 208 GLU A C 1
ATOM 1711 O O . GLU A 1 208 ? -29.801 13.325 9.875 1.00 97.44 208 GLU A O 1
ATOM 1716 N N . LEU A 1 209 ? -27.980 12.116 10.367 1.00 97.31 209 LEU A N 1
ATOM 1717 C CA . LEU A 1 209 ? -28.635 11.345 11.426 1.00 97.31 209 LEU A CA 1
ATOM 1718 C C . LEU A 1 209 ? -28.924 12.197 12.668 1.00 97.31 209 LEU A C 1
ATOM 1720 O O . LEU A 1 209 ? -29.983 12.030 13.277 1.00 97.31 209 LEU A O 1
ATOM 1724 N N . GLU A 1 210 ? -28.040 13.125 13.033 1.00 96.69 210 GLU A N 1
ATOM 1725 C CA . GLU A 1 210 ? -28.284 14.077 14.123 1.00 96.69 210 GLU A CA 1
ATOM 1726 C C . GLU A 1 210 ? -29.477 14.989 13.825 1.00 96.69 210 GLU A C 1
ATOM 1728 O O . GLU A 1 210 ? -30.336 15.196 14.689 1.00 96.69 210 GLU A O 1
ATOM 1733 N N . ASP A 1 211 ? -29.584 15.496 12.598 1.00 97.69 211 ASP A N 1
ATOM 1734 C CA . ASP A 1 211 ? -30.733 16.298 12.180 1.00 97.69 211 ASP A CA 1
ATOM 1735 C C . ASP A 1 211 ? -32.022 15.472 12.160 1.00 97.69 211 ASP A C 1
ATOM 1737 O O . ASP A 1 211 ? -33.068 15.940 12.620 1.00 97.69 211 ASP A O 1
ATOM 1741 N N . ARG A 1 212 ? -31.943 14.198 11.764 1.00 96.50 212 ARG A N 1
ATOM 1742 C CA . ARG A 1 212 ? -33.068 13.265 11.877 1.00 96.50 212 ARG A CA 1
ATOM 1743 C C . ARG A 1 212 ? -33.482 13.018 13.330 1.00 96.50 212 ARG A C 1
ATOM 1745 O O . ARG A 1 212 ? -34.678 12.916 13.600 1.00 96.50 212 ARG A O 1
ATOM 1752 N N . LEU A 1 213 ? -32.546 12.937 14.279 1.00 96.44 213 LEU A N 1
ATOM 1753 C CA . LEU A 1 213 ? -32.878 12.839 15.708 1.00 96.44 213 LEU A CA 1
ATOM 1754 C C . LEU A 1 213 ? -33.620 14.087 16.198 1.00 96.44 213 LEU A C 1
ATOM 1756 O O . LEU A 1 213 ? -34.624 13.957 16.904 1.00 96.44 213 LEU A O 1
ATOM 1760 N N . LYS A 1 214 ? -33.170 15.283 15.792 1.00 97.25 214 LYS A N 1
ATOM 1761 C CA . LYS A 1 214 ? -33.862 16.545 16.103 1.00 97.25 214 LYS A CA 1
ATOM 1762 C C . LYS A 1 214 ? -35.274 16.550 15.518 1.00 97.25 214 LYS A C 1
ATOM 1764 O O . LYS A 1 214 ? -36.219 16.888 16.225 1.00 97.25 214 LYS A O 1
ATOM 1769 N N . GLU A 1 215 ? -35.436 16.125 14.265 1.00 97.31 215 GLU A N 1
ATOM 1770 C CA . GLU A 1 215 ? -36.746 16.032 13.614 1.00 97.31 215 GLU A CA 1
ATOM 1771 C C . GLU A 1 215 ? -37.680 15.056 14.347 1.00 97.31 215 GLU A C 1
ATOM 1773 O O . GLU A 1 215 ? -38.825 15.403 14.642 1.00 97.31 215 GLU A O 1
ATOM 1778 N N . LEU A 1 216 ? -37.196 13.854 14.687 1.00 96.56 216 LEU A N 1
ATOM 1779 C CA . LEU A 1 216 ? -37.967 12.865 15.448 1.00 96.56 216 LEU A CA 1
ATOM 1780 C C . LEU A 1 216 ? -38.446 13.436 16.786 1.00 96.56 216 LEU A C 1
ATOM 1782 O O . LEU A 1 216 ? -39.599 13.220 17.163 1.00 96.56 216 LEU A O 1
ATOM 1786 N N . TRP A 1 217 ? -37.578 14.173 17.483 1.00 96.75 217 TRP A N 1
ATOM 1787 C CA . TRP A 1 217 ? -37.920 14.831 18.739 1.00 96.75 217 TRP A CA 1
ATOM 1788 C C . TRP A 1 217 ? -38.992 15.907 18.544 1.00 96.75 217 TRP A C 1
ATOM 1790 O O . TRP A 1 217 ? -39.988 15.899 19.264 1.00 96.75 217 TRP A O 1
ATOM 1800 N N . VAL A 1 218 ? -38.850 16.782 17.541 1.00 97.88 218 VAL A N 1
ATOM 1801 C CA . VAL A 1 218 ? -39.850 17.821 17.237 1.00 97.88 218 VAL A CA 1
ATOM 1802 C C . VAL A 1 218 ? -41.210 17.196 16.929 1.00 97.88 218 VAL A C 1
ATOM 1804 O O . VAL A 1 218 ? -42.201 17.590 17.539 1.00 97.88 218 VAL A O 1
ATOM 1807 N N . ARG A 1 219 ? -41.263 16.192 16.044 1.00 96.75 219 ARG A N 1
ATOM 1808 C CA . ARG A 1 219 ? -42.506 15.498 15.658 1.00 96.75 219 ARG A CA 1
ATOM 1809 C C . ARG A 1 219 ? -43.188 14.805 16.836 1.00 96.75 219 ARG A C 1
ATOM 1811 O O . ARG A 1 219 ? -44.408 14.863 16.972 1.00 96.75 219 ARG A O 1
ATOM 1818 N N . PHE A 1 220 ? -42.406 14.189 17.721 1.00 96.75 220 PHE A N 1
ATOM 1819 C CA . PHE A 1 220 ? -42.924 13.642 18.973 1.00 96.75 220 PHE A CA 1
ATOM 1820 C C . PHE A 1 220 ? -43.517 14.740 19.868 1.00 96.75 220 PHE A C 1
ATOM 1822 O O . PHE A 1 220 ? -44.635 14.595 20.356 1.00 96.75 220 PHE A O 1
ATOM 1829 N N . MET A 1 221 ? -42.818 15.866 20.031 1.00 97.00 221 MET A N 1
ATOM 1830 C CA . MET A 1 221 ? -43.269 16.978 20.875 1.00 97.00 221 MET A CA 1
ATOM 1831 C C . MET A 1 221 ? -44.543 17.662 20.363 1.00 97.00 221 MET A C 1
ATOM 1833 O O . MET A 1 221 ? -45.364 18.083 21.175 1.00 97.00 221 MET A O 1
ATOM 1837 N N . VAL A 1 222 ? -44.740 17.758 19.043 1.00 97.12 222 VAL A N 1
ATOM 1838 C CA . VAL A 1 222 ? -45.990 18.282 18.453 1.00 97.12 222 VAL A CA 1
ATOM 1839 C C . VAL A 1 222 ? -47.124 17.247 18.420 1.00 97.12 222 VAL A C 1
ATOM 1841 O O . VAL A 1 222 ? -48.231 17.566 17.994 1.00 97.12 222 VAL A O 1
ATOM 1844 N N . GLY A 1 223 ? -46.872 16.022 18.893 1.00 95.56 223 GLY A N 1
ATOM 1845 C CA . GLY A 1 223 ? -47.875 14.966 19.018 1.00 95.56 223 GLY A CA 1
ATOM 1846 C C . GLY A 1 223 ? -48.152 14.179 17.735 1.00 95.56 223 GLY A C 1
ATOM 1847 O O . GLY A 1 223 ? -49.130 13.437 17.696 1.00 95.56 223 GLY A O 1
ATOM 1848 N N . GLU A 1 224 ? -47.314 14.301 16.697 1.00 96.56 224 GLU A N 1
ATOM 1849 C CA . GLU A 1 224 ? -47.428 13.473 15.481 1.00 96.56 224 GLU A CA 1
ATOM 1850 C C . GLU A 1 224 ? -47.083 12.004 15.753 1.00 96.56 224 GLU A C 1
ATOM 1852 O O . GLU A 1 224 ? -47.602 11.107 15.087 1.00 96.56 224 GLU A O 1
ATOM 1857 N N . TYR A 1 225 ? -46.202 11.751 16.725 1.00 96.44 225 TYR A N 1
ATOM 1858 C CA . TYR A 1 225 ? -45.749 10.412 17.088 1.00 96.44 225 TYR A CA 1
ATOM 1859 C C . TYR A 1 225 ? -46.179 10.029 18.496 1.00 96.44 225 TYR A C 1
ATOM 1861 O O . TYR A 1 225 ? -46.044 10.806 19.439 1.00 96.44 225 TYR A O 1
ATOM 1869 N N . ASP A 1 226 ? -46.615 8.779 18.649 1.00 96.19 226 ASP A N 1
ATOM 1870 C CA . ASP A 1 226 ? -46.736 8.174 19.968 1.00 96.19 226 ASP A CA 1
ATOM 1871 C C . ASP A 1 226 ? -45.353 7.831 20.553 1.00 96.19 226 ASP A C 1
ATOM 1873 O O . ASP A 1 226 ? -44.324 7.796 19.866 1.00 96.19 226 ASP A O 1
ATOM 1877 N N . HIS A 1 227 ? -45.333 7.572 21.860 1.00 95.56 227 HIS A N 1
ATOM 1878 C CA . HIS A 1 227 ? -44.104 7.289 22.592 1.00 95.56 227 HIS A CA 1
ATOM 1879 C C . HIS A 1 227 ? -43.357 6.055 22.066 1.00 95.56 227 HIS A C 1
ATOM 1881 O O . HIS A 1 227 ? -42.129 6.068 21.979 1.00 95.56 227 HIS A O 1
ATOM 1887 N N . ASN A 1 228 ? -44.081 4.998 21.695 1.00 95.94 228 ASN A N 1
ATOM 1888 C CA . ASN A 1 228 ? -43.479 3.736 21.271 1.00 95.94 228 ASN A CA 1
ATOM 1889 C C . ASN A 1 228 ? -42.825 3.878 19.894 1.00 95.94 228 ASN A C 1
ATOM 1891 O O . ASN A 1 228 ? -41.709 3.400 19.679 1.00 95.94 228 ASN A O 1
ATOM 1895 N N . TYR A 1 229 ? -43.500 4.565 18.974 1.00 95.75 229 TYR A N 1
ATOM 1896 C CA . TYR A 1 229 ? -42.992 4.863 17.646 1.00 95.75 229 TYR A CA 1
ATOM 1897 C C . TYR A 1 229 ? -41.749 5.754 17.720 1.00 95.75 229 TYR A C 1
ATOM 1899 O O . TYR A 1 229 ? -40.721 5.413 17.128 1.00 95.75 229 TYR A O 1
ATOM 1907 N N . TYR A 1 230 ? -41.809 6.843 18.497 1.00 97.06 230 TYR A N 1
ATOM 1908 C CA . TYR A 1 230 ? -40.665 7.731 18.710 1.00 97.06 230 TYR A CA 1
ATOM 1909 C C . TYR A 1 230 ? -39.461 6.975 19.278 1.00 97.06 230 TYR A C 1
ATOM 1911 O O . TYR A 1 230 ? -38.374 7.044 18.704 1.00 97.06 230 TYR A O 1
ATOM 1919 N N . MET A 1 231 ? -39.649 6.206 20.358 1.00 96.12 231 MET A N 1
ATOM 1920 C CA . MET A 1 231 ? -38.547 5.483 20.999 1.00 96.12 231 MET A CA 1
ATOM 1921 C C . MET A 1 231 ? -37.909 4.456 20.066 1.00 96.12 231 MET A C 1
ATOM 1923 O O . MET A 1 231 ? -36.685 4.365 20.010 1.00 96.12 231 MET A O 1
ATOM 1927 N N . LYS A 1 232 ? -38.708 3.724 19.282 1.00 96.75 232 LYS A N 1
ATOM 1928 C CA . LYS A 1 232 ? -38.177 2.768 18.304 1.00 96.75 232 LYS A CA 1
ATOM 1929 C C . LYS A 1 232 ? -37.318 3.459 17.241 1.00 96.75 232 LYS A C 1
ATOM 1931 O O . LYS A 1 232 ? -36.181 3.051 17.024 1.00 96.75 232 LYS A O 1
ATOM 1936 N N . GLN A 1 233 ? -37.844 4.510 16.607 1.00 96.75 233 GLN A N 1
ATOM 1937 C CA . GLN A 1 233 ? -37.124 5.235 15.553 1.00 96.75 233 GLN A CA 1
ATOM 1938 C C . GLN A 1 233 ? -35.859 5.906 16.088 1.00 96.75 233 GLN A C 1
ATOM 1940 O O . GLN A 1 233 ? -34.810 5.840 15.451 1.00 96.75 233 GLN A O 1
ATOM 1945 N N . ARG A 1 234 ? -35.943 6.507 17.279 1.00 96.81 234 ARG A N 1
ATOM 1946 C CA . ARG A 1 234 ? -34.803 7.115 17.960 1.00 96.81 234 ARG A CA 1
ATOM 1947 C C . ARG A 1 234 ? -33.686 6.098 18.187 1.00 96.81 234 ARG A C 1
ATOM 1949 O O . ARG A 1 234 ? -32.560 6.365 17.789 1.00 96.81 234 ARG A O 1
ATOM 1956 N N . MET A 1 235 ? -33.999 4.936 18.765 1.00 96.31 235 MET A N 1
ATOM 1957 C CA . MET A 1 235 ? -32.996 3.899 19.038 1.00 96.31 235 MET A CA 1
ATOM 1958 C C . MET A 1 235 ? -32.307 3.396 17.766 1.00 96.31 235 MET A C 1
ATOM 1960 O O . MET A 1 235 ? -31.111 3.113 17.789 1.00 96.31 235 MET A O 1
ATOM 1964 N N . ASP A 1 236 ? -33.038 3.266 16.657 1.00 96.44 236 ASP A N 1
ATOM 1965 C CA . ASP A 1 236 ? -32.449 2.822 15.391 1.00 96.44 236 ASP A CA 1
ATOM 1966 C C . ASP A 1 236 ? -31.508 3.878 14.792 1.00 96.44 236 ASP A C 1
ATOM 1968 O O . ASP A 1 236 ? -30.455 3.524 14.261 1.00 96.44 236 ASP A O 1
ATOM 1972 N N . VAL A 1 237 ? -31.847 5.166 14.906 1.00 96.88 237 VAL A N 1
ATOM 1973 C CA . VAL A 1 237 ? -30.970 6.262 14.466 1.00 96.88 237 VAL A CA 1
ATOM 1974 C C . VAL A 1 237 ? -29.748 6.394 15.382 1.00 96.88 237 VAL A C 1
ATOM 1976 O O . VAL A 1 237 ? -28.632 6.492 14.881 1.00 96.88 237 VAL A O 1
ATOM 1979 N N . GLU A 1 238 ? -29.927 6.316 16.705 1.00 96.81 238 GLU A N 1
ATOM 1980 C CA . GLU A 1 238 ? -28.824 6.342 17.679 1.00 96.81 238 GLU A CA 1
ATOM 1981 C C . GLU A 1 238 ? -27.846 5.178 17.465 1.00 96.81 238 GLU A C 1
ATOM 1983 O O . GLU A 1 238 ? -26.636 5.381 17.523 1.00 96.81 238 GLU A O 1
ATOM 1988 N N . ARG A 1 239 ? -28.342 3.971 17.153 1.00 97.31 239 ARG A N 1
ATOM 1989 C CA . ARG A 1 239 ? -27.484 2.813 16.852 1.00 97.31 239 ARG A CA 1
ATOM 1990 C C . ARG A 1 239 ? -26.593 3.071 15.640 1.00 97.31 239 ARG A C 1
ATOM 1992 O O . ARG A 1 239 ? -25.388 2.860 15.722 1.00 97.31 239 ARG A O 1
ATOM 1999 N N . LYS A 1 240 ? -27.171 3.565 14.542 1.00 96.75 240 LYS A N 1
ATOM 2000 C CA . LYS A 1 240 ? -26.410 3.906 13.329 1.00 96.75 240 LYS A CA 1
ATOM 2001 C C . LYS A 1 240 ? -25.377 4.994 13.594 1.00 96.75 240 LYS A C 1
ATOM 2003 O O . LYS A 1 240 ? -24.247 4.895 13.133 1.00 96.75 240 LYS A O 1
ATOM 2008 N N . LEU A 1 241 ? -25.745 6.004 14.377 1.00 96.25 241 LEU A N 1
ATOM 2009 C CA . LEU A 1 241 ? -24.833 7.073 14.761 1.00 96.25 241 LEU A CA 1
ATOM 2010 C C . LEU A 1 241 ? -23.646 6.534 15.578 1.00 96.25 241 LEU A C 1
ATOM 2012 O O . LEU A 1 241 ? -22.506 6.893 15.299 1.00 96.25 241 LEU A O 1
ATOM 2016 N N . MET A 1 242 ? -23.886 5.610 16.515 1.00 96.62 242 MET A N 1
ATOM 2017 C CA . MET A 1 242 ? -22.811 4.927 17.249 1.00 96.62 242 MET A CA 1
ATOM 2018 C C . MET A 1 242 ? -21.910 4.086 16.333 1.00 96.62 242 MET A C 1
ATOM 2020 O O . MET A 1 242 ? -20.695 4.073 16.522 1.00 96.62 242 MET A O 1
ATOM 2024 N N . GLU A 1 243 ? -22.477 3.393 15.341 1.00 97.00 243 GLU A N 1
ATOM 2025 C CA . GLU A 1 243 ? -21.712 2.614 14.355 1.00 97.00 243 GLU A CA 1
ATOM 2026 C C . GLU A 1 243 ? -20.795 3.517 13.515 1.00 97.00 243 GLU A C 1
ATOM 2028 O O . GLU A 1 243 ? -19.598 3.239 13.401 1.00 97.00 243 GLU A O 1
ATOM 2033 N N . ILE A 1 244 ? -21.324 4.632 13.002 1.00 96.94 244 ILE A N 1
ATOM 2034 C CA . ILE A 1 244 ? -20.564 5.622 12.224 1.00 96.94 244 ILE A CA 1
ATOM 2035 C C . ILE A 1 244 ? -19.453 6.246 13.071 1.00 96.94 244 ILE A C 1
ATOM 2037 O O . ILE A 1 244 ? -18.299 6.278 12.645 1.00 96.94 244 ILE A O 1
ATOM 2041 N N . GLN A 1 245 ? -19.756 6.675 14.298 1.00 95.06 245 GLN A N 1
ATOM 2042 C CA . GLN A 1 245 ? -18.755 7.224 15.218 1.00 95.06 245 GLN A CA 1
ATOM 2043 C C . GLN A 1 245 ? -17.665 6.200 15.558 1.00 95.06 245 GLN A C 1
ATOM 2045 O O . GLN A 1 245 ? -16.480 6.535 15.611 1.00 95.06 245 GLN A O 1
ATOM 2050 N N . GLY A 1 246 ? -18.046 4.935 15.757 1.00 96.38 246 GLY A N 1
ATOM 2051 C CA . GLY A 1 246 ? -17.103 3.838 15.951 1.00 96.38 246 GLY A CA 1
ATOM 2052 C C . GLY A 1 246 ? -16.169 3.671 14.754 1.00 96.38 246 GLY A C 1
ATOM 2053 O O . GLY A 1 246 ? -14.956 3.556 14.933 1.00 96.38 246 GLY A O 1
ATOM 2054 N N . ARG A 1 247 ? -16.713 3.724 13.533 1.00 95.94 247 ARG A N 1
ATOM 2055 C CA . ARG A 1 247 ? -15.935 3.634 12.294 1.00 95.94 247 ARG A CA 1
ATOM 2056 C C . ARG A 1 247 ? -14.990 4.823 12.113 1.00 95.94 247 ARG A C 1
ATOM 2058 O O . ARG A 1 247 ? -13.811 4.605 11.848 1.00 95.94 247 ARG A O 1
ATOM 2065 N N . MET A 1 248 ? -15.464 6.051 12.321 1.00 95.19 248 MET A N 1
ATOM 2066 C CA . MET A 1 248 ? -14.624 7.253 12.267 1.00 95.19 248 MET A CA 1
ATOM 2067 C C . MET A 1 248 ? -13.447 7.169 13.245 1.00 95.19 248 MET A C 1
ATOM 2069 O O . MET A 1 248 ? -12.309 7.444 12.870 1.00 95.19 248 MET A O 1
ATOM 2073 N N . ASN A 1 249 ? -13.695 6.724 14.481 1.00 95.44 249 ASN A N 1
ATOM 2074 C CA . ASN A 1 249 ? -12.634 6.550 15.472 1.00 95.44 249 ASN A CA 1
ATOM 2075 C C . ASN A 1 249 ? -11.598 5.506 15.029 1.00 95.44 249 ASN A C 1
ATOM 2077 O O . ASN A 1 249 ? -10.405 5.741 15.186 1.00 95.44 249 ASN A O 1
ATOM 2081 N N . GLN A 1 250 ? -12.023 4.392 14.425 1.00 95.31 250 GLN A N 1
ATOM 2082 C CA . GLN A 1 250 ? -11.097 3.392 13.875 1.00 95.31 250 GLN A CA 1
ATOM 2083 C C . GLN A 1 250 ? -10.214 3.967 12.761 1.00 95.31 250 GLN A C 1
ATOM 2085 O O . GLN A 1 250 ? -9.010 3.712 12.748 1.00 95.31 250 GLN A O 1
ATOM 2090 N N . LEU A 1 251 ? -10.796 4.742 11.838 1.00 94.06 251 LEU A N 1
ATOM 2091 C CA . LEU A 1 251 ? -10.044 5.398 10.764 1.00 94.06 251 LEU A CA 1
ATOM 2092 C C . LEU A 1 251 ? -9.025 6.386 11.336 1.00 94.06 251 LEU A C 1
ATOM 2094 O O . LEU A 1 251 ? -7.854 6.347 10.961 1.00 94.06 251 LEU A O 1
ATOM 2098 N N . LYS A 1 252 ? -9.446 7.212 12.298 1.00 94.12 252 LYS A N 1
ATOM 2099 C CA . LYS A 1 252 ? -8.575 8.174 12.975 1.00 94.12 252 LYS A CA 1
ATOM 2100 C C . LYS A 1 252 ? -7.408 7.491 13.686 1.00 94.12 252 LYS A C 1
ATOM 2102 O O . LYS A 1 252 ? -6.264 7.869 13.456 1.00 94.12 252 LYS A O 1
ATOM 2107 N N . THR A 1 253 ? -7.677 6.460 14.489 1.00 94.50 253 THR A N 1
ATOM 2108 C CA . THR A 1 253 ? -6.628 5.698 15.180 1.00 94.50 253 THR A CA 1
ATOM 2109 C C . THR A 1 253 ? -5.647 5.083 14.189 1.00 94.50 253 THR A C 1
ATOM 2111 O O . THR A 1 253 ? -4.442 5.191 14.387 1.00 94.50 253 THR A O 1
ATOM 2114 N N . ARG A 1 254 ? -6.134 4.512 13.079 1.00 92.31 254 ARG A N 1
ATOM 2115 C CA . ARG A 1 254 ? -5.257 3.981 12.029 1.00 92.31 254 ARG A CA 1
ATOM 2116 C C . ARG A 1 254 ? -4.344 5.060 11.444 1.00 92.31 254 ARG A C 1
ATOM 2118 O O . ARG A 1 254 ? -3.158 4.806 11.258 1.00 92.31 254 ARG A O 1
ATOM 2125 N N . ILE A 1 255 ? -4.887 6.241 11.144 1.00 93.38 255 ILE A N 1
ATOM 2126 C CA . ILE A 1 255 ? -4.101 7.353 10.598 1.00 93.38 255 ILE A CA 1
ATOM 2127 C C . ILE A 1 255 ? -3.015 7.781 11.589 1.00 93.38 255 ILE A C 1
ATOM 2129 O O . ILE A 1 255 ? -1.850 7.880 11.209 1.00 93.38 255 ILE A O 1
ATOM 2133 N N . GLU A 1 256 ? -3.385 7.988 12.852 1.00 93.44 256 GLU A N 1
ATOM 2134 C CA . GLU A 1 256 ? -2.465 8.421 13.908 1.00 93.44 256 GLU A CA 1
ATOM 2135 C C . GLU A 1 256 ? -1.356 7.390 14.161 1.00 93.44 256 GLU A C 1
ATOM 2137 O O . GLU A 1 256 ? -0.180 7.748 14.216 1.00 93.44 256 GLU A O 1
ATOM 2142 N N . GLU A 1 257 ? -1.698 6.103 14.263 1.00 92.94 257 GLU A N 1
ATOM 2143 C CA . GLU A 1 257 ? -0.723 5.029 14.479 1.00 92.94 257 GLU A CA 1
ATOM 2144 C C . GLU A 1 257 ? 0.293 4.924 13.337 1.00 92.94 257 GLU A C 1
ATOM 2146 O O . GLU A 1 257 ? 1.484 4.716 13.582 1.00 92.94 257 GLU A O 1
ATOM 2151 N N . THR A 1 258 ? -0.160 5.053 12.089 1.00 91.44 258 THR A N 1
ATOM 2152 C CA . THR A 1 258 ? 0.724 4.980 10.923 1.00 91.44 258 THR A CA 1
ATOM 2153 C C . THR A 1 258 ? 1.588 6.234 10.791 1.00 91.44 258 THR A C 1
ATOM 2155 O O . THR A 1 258 ? 2.790 6.109 10.549 1.00 91.44 258 THR A O 1
ATOM 2158 N N . ASP A 1 259 ? 1.025 7.426 11.026 1.00 91.88 259 ASP A N 1
ATOM 2159 C CA . ASP A 1 259 ? 1.782 8.684 11.061 1.00 91.88 259 ASP A CA 1
ATOM 2160 C C . ASP A 1 259 ? 2.913 8.619 12.103 1.00 91.88 259 ASP A C 1
ATOM 2162 O O . ASP A 1 259 ? 4.061 8.939 11.788 1.00 91.88 259 ASP A O 1
ATOM 2166 N N . ILE A 1 260 ? 2.615 8.157 13.325 1.00 92.06 260 ILE A N 1
ATOM 2167 C CA . ILE A 1 260 ? 3.607 8.023 14.404 1.00 92.06 260 ILE A CA 1
ATOM 2168 C C . ILE A 1 260 ? 4.746 7.097 13.975 1.00 92.06 260 ILE A C 1
ATOM 2170 O O . ILE A 1 260 ? 5.910 7.482 14.080 1.00 92.06 260 ILE A O 1
ATOM 2174 N N . LYS A 1 261 ? 4.435 5.917 13.423 1.00 90.19 261 LYS A N 1
ATOM 2175 C CA . LYS A 1 261 ? 5.459 4.963 12.965 1.00 90.19 261 LYS A CA 1
ATOM 2176 C C . LYS A 1 261 ? 6.354 5.557 11.878 1.00 90.19 261 LYS A C 1
ATOM 2178 O O . LYS A 1 261 ? 7.568 5.379 11.921 1.00 90.19 261 LYS A O 1
ATOM 2183 N N . ILE A 1 262 ? 5.787 6.279 10.909 1.00 88.56 262 ILE A N 1
ATOM 2184 C CA . ILE A 1 262 ? 6.572 6.922 9.843 1.00 88.56 262 ILE A CA 1
ATOM 2185 C C . ILE A 1 262 ? 7.491 8.006 10.420 1.00 88.56 262 ILE A C 1
ATOM 2187 O O . ILE A 1 262 ? 8.663 8.083 10.038 1.00 88.56 262 ILE A O 1
ATOM 2191 N N . ILE A 1 263 ? 6.994 8.817 11.360 1.00 87.81 263 ILE A N 1
ATOM 2192 C CA . ILE A 1 263 ? 7.781 9.858 12.036 1.00 87.81 263 ILE A CA 1
ATOM 2193 C C . ILE A 1 263 ? 8.926 9.233 12.842 1.00 87.81 263 ILE A C 1
ATOM 2195 O O . ILE A 1 263 ? 10.067 9.683 12.737 1.00 87.81 263 ILE A O 1
ATOM 2199 N N . GLU A 1 264 ? 8.653 8.178 13.611 1.00 86.44 264 GLU A N 1
ATOM 2200 C CA . GLU A 1 264 ? 9.665 7.454 14.386 1.00 86.44 264 GLU A CA 1
ATOM 2201 C C . GLU A 1 264 ? 10.779 6.910 13.485 1.00 86.44 264 GLU A C 1
ATOM 2203 O O . GLU A 1 264 ? 11.958 7.169 13.739 1.00 86.44 264 GLU A O 1
ATOM 2208 N N . LEU A 1 265 ? 10.424 6.238 12.386 1.00 84.19 265 LEU A N 1
ATOM 2209 C CA . LEU A 1 265 ? 11.407 5.711 11.434 1.00 84.19 265 LEU A CA 1
ATOM 2210 C C . LEU A 1 265 ? 12.225 6.822 10.769 1.00 84.19 265 LEU A C 1
ATOM 2212 O O . LEU A 1 265 ? 13.442 6.690 10.613 1.00 84.19 265 LEU A O 1
ATOM 2216 N N . SER A 1 266 ? 11.578 7.937 10.429 1.00 84.44 266 SER A N 1
ATOM 2217 C CA . SER A 1 266 ? 12.242 9.100 9.833 1.00 84.44 266 SER A CA 1
ATOM 2218 C C . SER A 1 266 ? 13.254 9.735 10.791 1.00 84.44 266 SER A C 1
ATOM 2220 O O . SER A 1 266 ? 14.363 10.080 10.381 1.00 84.44 266 SER A O 1
ATOM 2222 N N . ASN A 1 267 ? 12.914 9.832 12.080 1.00 82.38 267 ASN A N 1
ATOM 2223 C CA . ASN A 1 267 ? 13.801 10.376 13.109 1.00 82.38 267 ASN A CA 1
ATOM 2224 C C . ASN A 1 267 ? 15.044 9.502 13.316 1.00 82.38 267 ASN A C 1
ATOM 2226 O O . ASN A 1 267 ? 16.158 10.020 13.420 1.00 82.38 267 ASN A O 1
ATOM 2230 N N . VAL A 1 268 ? 14.873 8.177 13.335 1.00 78.75 268 VAL A N 1
ATOM 2231 C CA . VAL A 1 268 ? 15.969 7.225 13.581 1.00 78.75 268 VAL A CA 1
ATOM 2232 C C . VAL A 1 268 ? 17.035 7.258 12.479 1.00 78.75 268 VAL A C 1
ATOM 2234 O O . VAL A 1 268 ? 18.223 7.088 12.753 1.00 78.75 268 VAL A O 1
ATOM 2237 N N . ILE A 1 269 ? 16.650 7.527 11.232 1.00 72.38 269 ILE A N 1
ATOM 2238 C CA . ILE A 1 269 ? 17.576 7.549 10.086 1.00 72.38 269 ILE A CA 1
ATOM 2239 C C . ILE A 1 269 ? 18.348 8.879 9.955 1.00 72.38 269 ILE A C 1
ATOM 2241 O O . ILE A 1 269 ? 19.247 9.011 9.117 1.00 72.38 269 ILE A O 1
ATOM 2245 N N . GLY A 1 270 ? 18.098 9.833 10.855 1.00 62.47 270 GLY A N 1
ATOM 2246 C CA . GLY A 1 270 ? 18.690 11.168 10.822 1.00 62.47 270 GLY A CA 1
ATOM 2247 C C . GLY A 1 270 ? 17.849 12.066 9.931 1.00 62.47 270 GLY A C 1
ATOM 2248 O O . GLY A 1 270 ? 18.187 12.251 8.756 1.00 62.47 270 GLY A O 1
ATOM 2249 N N . GLY A 1 271 ? 16.745 12.528 10.525 1.00 47.53 271 GLY A N 1
ATOM 2250 C CA . GLY A 1 271 ? 15.663 13.284 9.902 1.00 47.53 271 GLY A CA 1
ATOM 2251 C C . GLY A 1 271 ? 16.102 14.507 9.096 1.00 47.53 271 GLY A C 1
ATOM 2252 O O . GLY A 1 271 ? 17.248 14.954 9.167 1.00 47.53 271 GLY A O 1
ATOM 2253 N N . TRP A 1 272 ? 15.153 14.991 8.299 1.00 40.28 272 TRP A N 1
ATOM 2254 C CA . TRP A 1 272 ? 15.211 16.268 7.593 1.00 40.28 272 TRP A CA 1
ATOM 2255 C C . TRP A 1 272 ? 15.339 17.446 8.560 1.00 40.28 272 TRP A C 1
ATOM 2257 O O . TRP A 1 272 ? 14.712 17.383 9.643 1.00 40.28 272 TRP A O 1
#